Protein AF-A0A0B1TDP5-F1 (afdb_monomer_lite)

Organism: Oesophagostomum dentatum (NCBI:txid61180)

Foldseek 3Di:
DPPQVPDPVSPDPVCVVVVVVVVVVVVVVVVVVVVVVVVVVVVVVPPDPPPPPDPDPDDPDPPPPVVVVVVVVVVVVVVVVVVVVVVVVVVVVVVVVVPPPDVDPDDPPDDDDPVQQDPVGRPDDDPDDDPPVVVVVVQQVVLCVVPPPCSVVVVVVVVVVVVVVVVVCVVVVDPDPPPDPDPD

InterPro domains:
  IPR034754 Gemini of Cajal bodies-associated protein 8 [PF15348] (61-184)
  IPR034754 Gemini of Cajal bodies-associated protein 8 [PTHR16238] (59-184)

pLDDT: mean 77.84, std 15.09, range [46.69, 98.12]

Radius of gyration: 32.08 Å; chains: 1; bounding box: 70×70×62 Å

Sequence (184 aa):
MEIYHNQAWARDERYSSFWAHYMAVEKWRTDHARMAEVACRVARDKARPYQRRRPVSVEVEEMSEEMVAFFKKTIEHRKSRAAEKAERQRLEAEQRGQEEGHWIKLDDDEYVMADKIGVYGVERRTFAAPDEAAKIQQRRENARKMYGSAAERILAMETLVDMRFEQEYAKKRPPLWPNIPLKL

Structure (mmCIF, N/CA/C/O backbone):
data_AF-A0A0B1TDP5-F1
#
_entry.id   AF-A0A0B1TDP5-F1
#
loop_
_atom_site.group_PDB
_atom_site.id
_atom_site.type_symbol
_atom_site.label_atom_id
_atom_site.label_alt_id
_atom_site.label_comp_id
_atom_site.label_asym_id
_atom_site.label_entity_id
_atom_site.label_seq_id
_atom_site.pdbx_PDB_ins_code
_atom_site.Cartn_x
_atom_site.Cartn_y
_atom_site.Cartn_z
_atom_site.occupancy
_atom_site.B_iso_or_equiv
_atom_site.auth_seq_id
_atom_site.auth_comp_id
_atom_site.auth_asym_id
_atom_site.auth_atom_id
_atom_site.pdbx_PDB_model_num
ATOM 1 N N . MET A 1 1 ? 35.683 29.252 -14.421 1.00 56.34 1 MET A N 1
ATOM 2 C CA . MET A 1 1 ? 36.084 28.742 -15.751 1.00 56.34 1 MET A CA 1
ATOM 3 C C . MET A 1 1 ? 37.609 28.737 -15.966 1.00 56.34 1 MET A C 1
ATOM 5 O O . MET A 1 1 ? 38.081 27.981 -16.798 1.00 56.34 1 MET A O 1
ATOM 9 N N . GLU A 1 2 ? 38.408 29.498 -15.202 1.00 54.47 2 GLU A N 1
ATOM 10 C CA . GLU A 1 2 ? 39.861 29.653 -15.452 1.00 54.47 2 GLU A CA 1
ATOM 11 C C . GLU A 1 2 ? 40.771 28.538 -14.895 1.00 54.47 2 GLU A C 1
ATOM 13 O O . GLU A 1 2 ? 41.929 28.434 -15.288 1.00 54.47 2 GLU A O 1
ATOM 18 N N . ILE A 1 3 ? 40.272 27.671 -14.007 1.00 65.00 3 ILE A N 1
ATOM 19 C CA . ILE A 1 3 ? 41.118 26.710 -13.268 1.00 65.00 3 ILE A CA 1
ATOM 20 C C . ILE A 1 3 ? 41.635 25.569 -14.169 1.00 65.00 3 ILE A C 1
ATOM 22 O O . ILE A 1 3 ? 42.739 25.062 -13.963 1.00 65.00 3 ILE A O 1
ATOM 26 N N . TYR A 1 4 ? 40.870 25.182 -15.194 1.00 65.94 4 TYR A N 1
ATOM 27 C CA . TYR A 1 4 ? 41.183 24.017 -16.032 1.00 65.94 4 TYR A CA 1
ATOM 28 C C . TYR A 1 4 ? 41.858 24.370 -17.363 1.00 65.94 4 TYR A C 1
ATOM 30 O O . TYR A 1 4 ? 42.606 23.558 -17.898 1.00 65.94 4 TYR A O 1
ATOM 38 N N . HIS A 1 5 ? 41.681 25.591 -17.879 1.00 62.72 5 HIS A N 1
ATOM 39 C CA . HIS A 1 5 ? 42.291 26.012 -19.149 1.00 62.72 5 HIS A CA 1
ATOM 40 C C . HIS A 1 5 ? 43.816 26.178 -19.095 1.00 62.72 5 HIS A C 1
ATOM 42 O O . HIS A 1 5 ? 44.468 26.171 -20.146 1.00 62.72 5 HIS A O 1
ATOM 48 N N . ASN A 1 6 ? 44.383 26.285 -17.893 1.00 72.12 6 ASN A N 1
ATOM 49 C CA . ASN A 1 6 ? 45.828 26.347 -17.670 1.00 72.12 6 ASN A CA 1
ATOM 50 C C . ASN A 1 6 ? 46.501 24.964 -17.690 1.00 72.12 6 ASN A C 1
ATOM 52 O O . ASN A 1 6 ? 47.726 24.886 -17.681 1.00 72.12 6 ASN A O 1
ATOM 56 N N . GLN A 1 7 ? 45.729 23.873 -17.731 1.00 77.12 7 GLN A N 1
ATOM 57 C CA . GLN A 1 7 ? 46.267 22.515 -17.702 1.00 77.12 7 GLN A CA 1
ATOM 58 C C . GLN A 1 7 ? 46.383 21.955 -19.126 1.00 77.12 7 GLN A C 1
ATOM 60 O O . GLN A 1 7 ? 45.426 21.979 -19.896 1.00 77.12 7 GLN A O 1
ATOM 65 N N . ALA A 1 8 ? 47.563 21.443 -19.487 1.00 74.56 8 ALA A N 1
ATOM 66 C CA . ALA A 1 8 ? 47.856 20.992 -20.852 1.00 74.56 8 ALA A CA 1
ATOM 67 C C . ALA A 1 8 ? 46.959 19.825 -21.310 1.00 74.56 8 ALA A C 1
ATOM 69 O O . ALA A 1 8 ? 46.537 19.790 -22.462 1.00 74.56 8 ALA A O 1
ATOM 70 N N . TRP A 1 9 ? 46.604 18.914 -20.398 1.00 78.25 9 TRP A N 1
ATOM 71 C CA . TRP A 1 9 ? 45.728 17.773 -20.693 1.00 78.25 9 TRP A CA 1
ATOM 72 C C . TRP A 1 9 ? 44.279 18.187 -20.985 1.00 78.25 9 TRP A C 1
ATOM 74 O O . TRP A 1 9 ? 43.576 17.490 -21.707 1.00 78.25 9 TRP A O 1
ATOM 84 N N . ALA A 1 10 ? 43.830 19.338 -20.477 1.00 73.81 10 ALA A N 1
ATOM 85 C CA . ALA A 1 10 ? 42.471 19.826 -20.697 1.00 73.81 10 ALA A CA 1
ATOM 86 C C . ALA A 1 10 ? 42.233 20.289 -22.145 1.00 73.81 10 ALA A C 1
ATOM 88 O O . ALA A 1 10 ? 41.083 20.438 -22.551 1.00 73.81 10 ALA A O 1
ATOM 89 N N . ARG A 1 11 ? 43.304 20.521 -22.916 1.00 73.94 11 ARG A N 1
ATOM 90 C CA . ARG A 1 11 ? 43.260 20.948 -24.326 1.00 73.94 11 ARG A CA 1
ATOM 91 C C . ARG A 1 11 ? 43.398 19.788 -25.313 1.00 73.94 11 ARG A C 1
ATOM 93 O O . ARG A 1 11 ? 43.385 20.016 -26.517 1.00 73.94 11 ARG A O 1
ATOM 100 N N . ASP A 1 12 ? 43.564 18.571 -24.811 1.00 84.44 12 ASP A N 1
ATOM 101 C CA . ASP A 1 12 ? 43.685 17.374 -25.633 1.00 84.44 12 ASP A CA 1
ATOM 102 C C . ASP A 1 12 ? 42.308 16.972 -26.193 1.00 84.44 12 ASP A C 1
ATOM 104 O O . ASP A 1 12 ? 41.310 16.912 -25.464 1.00 84.44 12 ASP A O 1
ATOM 108 N N . GLU A 1 13 ? 42.252 16.688 -27.496 1.00 82.88 13 GLU A N 1
ATOM 109 C CA . GLU A 1 13 ? 41.033 16.317 -28.229 1.00 82.88 13 GLU A CA 1
ATOM 110 C C . GLU A 1 13 ? 40.352 15.067 -27.659 1.00 82.88 13 GLU A C 1
ATOM 112 O O . GLU A 1 13 ? 39.128 14.919 -27.767 1.00 82.88 13 GLU A O 1
ATOM 117 N N . ARG A 1 14 ? 41.114 14.206 -26.971 1.00 85.00 14 ARG A N 1
ATOM 118 C CA . ARG A 1 14 ? 40.599 13.018 -26.273 1.00 85.00 14 ARG A CA 1
ATOM 119 C C . ARG A 1 14 ? 39.552 13.346 -25.207 1.00 85.00 14 ARG A C 1
ATOM 121 O O . ARG A 1 14 ? 38.713 12.502 -24.905 1.00 85.00 14 ARG A O 1
ATOM 128 N N . TYR A 1 15 ? 39.551 14.567 -24.669 1.00 82.38 15 TYR A N 1
ATOM 129 C CA . TYR A 1 15 ? 38.596 15.010 -23.647 1.00 82.38 15 TYR A CA 1
ATOM 130 C C . TYR A 1 15 ? 37.466 15.890 -24.202 1.00 82.38 15 TYR A C 1
ATOM 132 O O . TYR A 1 15 ? 36.678 16.436 -23.433 1.00 82.38 15 TYR A O 1
ATOM 140 N N . SER A 1 16 ? 37.326 16.007 -25.525 1.00 82.06 16 SER A N 1
ATOM 141 C CA . SER A 1 16 ? 36.248 16.776 -26.171 1.00 82.06 16 SER A CA 1
ATOM 142 C C . SER A 1 16 ? 34.845 16.350 -25.713 1.00 82.06 16 SER A C 1
ATOM 144 O O . SER A 1 16 ? 34.017 17.197 -25.376 1.00 82.06 16 SER A O 1
ATOM 146 N N . SER A 1 17 ? 34.593 15.041 -25.612 1.00 85.12 17 SER A N 1
ATOM 147 C CA . SER A 1 17 ? 33.329 14.499 -25.090 1.00 85.12 17 SER A CA 1
ATOM 148 C C . SER A 1 17 ? 33.102 14.866 -23.619 1.00 85.12 17 SER A C 1
ATOM 150 O O . SER A 1 17 ? 31.995 15.261 -23.246 1.00 85.12 17 SER A O 1
ATOM 152 N N . PHE A 1 18 ? 34.150 14.797 -22.793 1.00 86.69 18 PHE A N 1
ATOM 153 C CA . PHE A 1 18 ? 34.079 15.182 -21.385 1.00 86.69 18 PHE A CA 1
ATOM 154 C C . PHE A 1 18 ? 33.691 16.659 -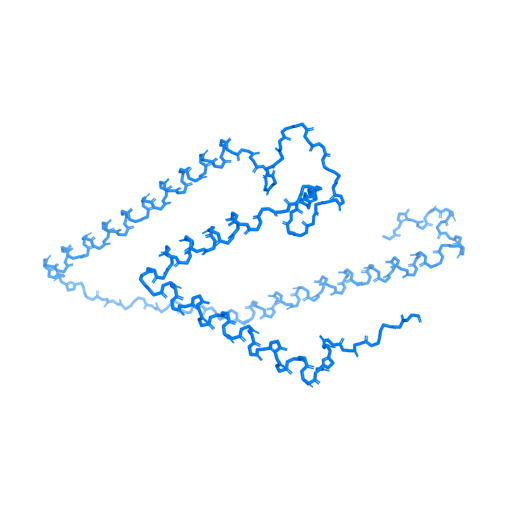21.242 1.00 86.69 18 PHE A C 1
ATOM 156 O O . PHE A 1 18 ? 32.774 16.983 -20.488 1.00 86.69 18 PHE A O 1
ATOM 163 N N . TRP A 1 19 ? 34.311 17.546 -22.025 1.00 87.44 19 TRP A N 1
ATOM 164 C CA . TRP A 1 19 ? 33.990 18.972 -22.015 1.00 87.44 19 TRP A CA 1
ATOM 165 C C . TRP A 1 19 ? 32.593 19.275 -22.557 1.00 87.44 19 TRP A C 1
ATOM 167 O O . TRP A 1 19 ? 31.898 20.115 -21.991 1.00 87.44 19 TRP A O 1
ATOM 177 N N . ALA A 1 20 ? 32.131 18.562 -23.586 1.00 87.56 20 ALA A N 1
ATOM 178 C CA . ALA A 1 20 ? 30.762 18.698 -24.081 1.00 87.56 20 ALA A CA 1
ATOM 179 C C . ALA A 1 20 ? 29.728 18.357 -22.991 1.00 87.56 20 ALA A C 1
ATOM 181 O O . ALA A 1 20 ? 28.771 19.107 -22.782 1.00 87.56 20 ALA A O 1
ATOM 182 N N . HIS A 1 21 ? 29.951 17.271 -22.244 1.00 87.00 21 HIS A N 1
ATOM 183 C CA . HIS A 1 21 ? 29.100 16.905 -21.111 1.00 87.00 21 HIS A CA 1
ATOM 184 C C . HIS A 1 21 ? 29.210 17.893 -19.952 1.00 87.00 21 HIS A C 1
ATOM 186 O O . HIS A 1 21 ? 28.188 18.298 -19.400 1.00 87.00 21 HIS A O 1
ATOM 192 N N . TYR A 1 22 ? 30.421 18.327 -19.608 1.00 87.25 22 TYR A N 1
ATOM 193 C CA . TYR A 1 22 ? 30.647 19.323 -18.565 1.00 87.25 22 TYR A CA 1
ATOM 194 C C . TYR A 1 22 ? 29.891 20.628 -18.857 1.00 87.25 22 TYR A C 1
ATOM 196 O O . TYR A 1 22 ? 29.149 21.117 -18.006 1.00 87.25 22 TYR A O 1
ATOM 204 N N . MET A 1 23 ? 29.988 21.142 -20.087 1.00 88.69 23 MET A N 1
ATOM 205 C CA . MET A 1 23 ? 29.278 22.353 -20.513 1.00 88.69 23 MET A CA 1
ATOM 206 C C . MET A 1 23 ? 27.758 22.160 -20.521 1.00 88.69 23 MET A C 1
ATOM 208 O O . MET A 1 23 ? 27.021 23.074 -20.153 1.00 88.69 23 MET A O 1
ATOM 212 N N . ALA A 1 24 ? 27.268 20.972 -20.891 1.00 90.12 24 ALA A N 1
ATOM 213 C CA . ALA A 1 24 ? 25.844 20.651 -20.804 1.00 90.12 24 ALA A CA 1
ATOM 214 C C . ALA A 1 24 ? 25.342 20.660 -19.348 1.00 90.12 24 ALA A C 1
ATOM 216 O O . ALA A 1 24 ? 24.262 21.187 -19.072 1.00 90.12 24 ALA A O 1
ATOM 217 N N . VAL A 1 25 ? 26.137 20.135 -18.411 1.00 90.88 25 VAL A N 1
ATOM 218 C CA . VAL A 1 25 ? 25.823 20.141 -16.974 1.00 90.88 25 VAL A CA 1
ATOM 219 C C . VAL A 1 25 ? 25.884 21.554 -16.395 1.00 90.88 25 VAL A C 1
ATOM 221 O O . VAL A 1 25 ? 24.984 21.935 -15.647 1.00 90.88 25 VAL A O 1
ATOM 224 N N . GLU A 1 26 ? 26.891 22.359 -16.744 1.00 89.56 26 GLU A N 1
ATOM 225 C CA . GLU A 1 26 ? 26.949 23.765 -16.323 1.00 89.56 26 GLU A CA 1
ATOM 226 C C . GLU A 1 26 ? 25.749 24.552 -16.849 1.00 89.56 26 GLU A C 1
ATOM 228 O O . GLU A 1 26 ? 25.084 25.245 -16.075 1.00 89.56 26 GLU A O 1
ATOM 233 N N . LYS A 1 27 ? 25.407 24.381 -18.131 1.00 92.75 27 LYS A N 1
ATOM 234 C CA . LYS A 1 27 ? 24.224 25.005 -18.724 1.00 92.75 27 LYS A CA 1
ATOM 235 C C . LYS A 1 27 ? 22.962 24.611 -17.962 1.00 92.75 27 LYS A C 1
ATOM 237 O O . LYS A 1 27 ? 22.226 25.492 -17.523 1.00 92.75 27 LYS A O 1
ATOM 242 N N . TRP A 1 28 ? 22.758 23.316 -17.713 1.00 92.69 28 TRP A N 1
ATOM 243 C CA . TRP A 1 28 ? 21.620 22.831 -16.933 1.00 92.69 28 TRP A CA 1
ATOM 244 C C . TRP A 1 28 ? 21.569 23.453 -15.533 1.00 92.69 28 TRP A C 1
ATOM 246 O O . TRP A 1 28 ? 20.514 23.927 -15.122 1.00 92.69 28 TRP A O 1
ATOM 256 N N . ARG A 1 29 ? 22.700 23.533 -14.820 1.00 91.06 29 ARG A N 1
ATOM 257 C CA . ARG A 1 29 ? 22.766 24.171 -13.494 1.00 91.06 29 ARG A CA 1
ATOM 258 C C . ARG A 1 29 ? 22.355 25.640 -13.550 1.00 91.06 29 ARG A C 1
ATOM 260 O O . ARG A 1 29 ? 21.574 26.085 -12.710 1.00 91.06 29 ARG A O 1
ATOM 267 N N . THR A 1 30 ? 22.853 26.386 -14.536 1.00 92.81 30 THR A N 1
ATOM 268 C CA . THR A 1 30 ? 22.511 27.808 -14.694 1.00 92.81 30 THR A CA 1
ATOM 269 C C . THR A 1 30 ? 21.046 28.020 -15.070 1.00 92.81 30 THR A C 1
ATOM 271 O O . THR A 1 30 ? 20.385 28.880 -14.487 1.00 92.81 30 THR A O 1
ATOM 274 N N . ASP A 1 31 ? 20.510 27.212 -15.984 1.00 90.62 31 ASP A N 1
ATOM 275 C CA . ASP A 1 31 ? 19.111 27.287 -16.399 1.00 90.62 31 ASP A CA 1
ATOM 276 C C . ASP A 1 31 ? 18.185 26.893 -15.243 1.00 90.62 31 ASP A C 1
ATOM 278 O O . ASP A 1 31 ? 17.191 27.571 -14.987 1.00 90.62 31 ASP A O 1
ATOM 282 N N . HIS A 1 32 ? 18.545 25.866 -14.473 1.00 89.44 32 HIS A N 1
ATOM 283 C CA . HIS A 1 32 ? 17.785 25.443 -13.304 1.00 89.44 32 HIS A CA 1
ATOM 284 C C . HIS A 1 32 ? 17.765 26.516 -12.205 1.00 89.44 32 HIS A C 1
ATOM 286 O O . HIS A 1 32 ? 16.703 26.813 -11.659 1.00 89.44 32 HIS A O 1
ATOM 292 N N . ALA A 1 33 ? 18.903 27.163 -11.929 1.00 88.69 33 ALA A N 1
ATOM 293 C CA . ALA A 1 33 ? 18.973 28.277 -10.983 1.00 88.69 33 ALA A CA 1
ATOM 294 C C . ALA A 1 33 ? 18.094 29.464 -11.420 1.00 88.69 33 ALA A C 1
ATOM 296 O O . ALA A 1 33 ? 17.351 30.015 -10.606 1.00 88.69 33 ALA A O 1
ATOM 297 N N . ARG A 1 34 ? 18.107 29.811 -12.715 1.00 89.31 34 ARG A N 1
ATOM 298 C CA . ARG A 1 34 ? 17.227 30.8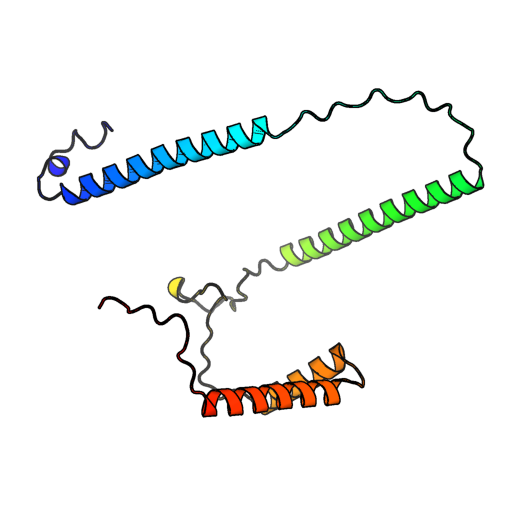50 -13.279 1.00 89.31 34 ARG A CA 1
ATOM 299 C C . ARG A 1 34 ? 15.752 30.483 -13.151 1.00 89.31 34 ARG A C 1
ATOM 301 O O . ARG A 1 34 ? 14.948 31.319 -12.750 1.00 89.31 34 ARG A O 1
ATOM 308 N N . MET A 1 35 ? 15.384 29.241 -13.466 1.00 83.50 35 MET A N 1
ATOM 309 C CA . MET A 1 35 ? 13.996 28.782 -13.353 1.00 83.50 35 MET A CA 1
ATOM 310 C C . MET A 1 35 ? 13.511 28.779 -11.898 1.00 83.50 35 MET A C 1
ATOM 312 O O . MET A 1 35 ? 12.379 29.184 -11.636 1.00 83.50 35 MET A O 1
ATOM 316 N N . ALA A 1 36 ? 14.365 28.397 -10.945 1.00 82.25 36 ALA A N 1
ATOM 317 C CA . ALA A 1 36 ? 14.056 28.472 -9.520 1.00 82.25 36 ALA A CA 1
ATOM 318 C C . ALA A 1 36 ? 13.828 29.922 -9.056 1.00 82.25 36 ALA A C 1
ATOM 320 O O . ALA A 1 36 ? 12.881 30.196 -8.317 1.00 82.25 36 ALA A O 1
ATOM 321 N N . GLU A 1 37 ? 14.638 30.872 -9.530 1.00 81.19 37 GLU A N 1
ATOM 322 C CA . GLU A 1 37 ? 14.449 32.292 -9.229 1.00 81.19 37 GLU A CA 1
ATOM 323 C C . GLU A 1 37 ? 13.122 32.828 -9.792 1.00 81.19 37 GLU A C 1
ATOM 325 O O . GLU A 1 37 ? 12.367 33.497 -9.081 1.00 81.19 37 GLU A O 1
ATOM 330 N N . VAL A 1 38 ? 12.795 32.493 -11.044 1.00 84.00 38 VAL A N 1
ATOM 331 C CA . VAL A 1 38 ? 11.528 32.880 -11.684 1.00 84.00 38 VAL A CA 1
ATOM 332 C C . VAL A 1 38 ? 10.334 32.287 -10.935 1.00 84.00 38 VAL A C 1
ATOM 334 O O . VAL A 1 38 ? 9.372 33.003 -10.656 1.00 84.00 38 VAL A O 1
ATOM 337 N N . ALA A 1 39 ? 10.401 31.014 -10.541 1.00 73.94 39 ALA A N 1
ATOM 338 C CA . ALA A 1 39 ? 9.350 30.365 -9.762 1.00 73.94 39 ALA A CA 1
ATOM 339 C C . ALA A 1 39 ? 9.133 31.054 -8.402 1.00 73.94 39 ALA A C 1
ATOM 341 O O . ALA A 1 39 ? 7.991 31.326 -8.020 1.00 73.94 39 ALA A O 1
ATOM 342 N N . CYS A 1 40 ? 10.214 31.416 -7.705 1.00 69.69 40 CYS A N 1
ATOM 343 C CA . CYS A 1 40 ? 10.154 32.176 -6.456 1.00 69.69 40 CYS A CA 1
ATOM 344 C C . CYS A 1 40 ? 9.556 33.581 -6.644 1.00 69.69 40 CYS A C 1
ATOM 346 O O . CYS A 1 40 ? 8.789 34.033 -5.792 1.00 69.69 40 CYS A O 1
ATOM 348 N N . ARG A 1 41 ? 9.862 34.273 -7.751 1.00 70.00 41 ARG A N 1
ATOM 349 C CA . ARG A 1 41 ? 9.257 35.579 -8.077 1.00 70.00 41 ARG A CA 1
ATOM 350 C C . ARG A 1 41 ? 7.756 35.455 -8.347 1.00 70.00 41 ARG A C 1
ATOM 352 O O . ARG A 1 41 ? 6.973 36.152 -7.714 1.00 70.00 41 ARG A O 1
ATOM 359 N N . VAL A 1 42 ? 7.337 34.493 -9.170 1.00 67.12 42 VAL A N 1
ATOM 360 C CA . VAL A 1 42 ? 5.911 34.241 -9.456 1.00 67.12 42 VAL A CA 1
ATOM 361 C C . VAL A 1 42 ? 5.132 33.861 -8.189 1.00 67.12 42 VAL A C 1
ATOM 363 O O . VAL A 1 42 ? 3.974 34.251 -8.032 1.00 67.12 42 VAL A O 1
ATOM 366 N N . ALA A 1 43 ? 5.747 33.122 -7.261 1.00 62.38 43 ALA A N 1
ATOM 367 C CA . ALA A 1 43 ? 5.145 32.808 -5.966 1.00 62.38 43 ALA A CA 1
ATOM 368 C C . ALA A 1 43 ? 5.003 34.050 -5.066 1.00 62.38 43 ALA A C 1
ATOM 370 O O . ALA A 1 43 ? 3.976 34.208 -4.404 1.00 62.38 43 ALA A O 1
ATOM 371 N N . ARG A 1 44 ? 5.995 34.951 -5.073 1.00 60.06 44 ARG A N 1
ATOM 372 C CA . ARG A 1 44 ? 5.939 36.237 -4.359 1.00 60.06 44 ARG A CA 1
ATOM 373 C C . ARG A 1 44 ? 4.863 37.167 -4.918 1.00 60.06 44 ARG A C 1
ATOM 375 O O . ARG A 1 44 ? 4.124 37.745 -4.132 1.00 60.06 44 ARG A O 1
ATOM 382 N N . ASP A 1 45 ? 4.705 37.239 -6.236 1.00 61.25 45 ASP A N 1
ATOM 383 C CA . ASP A 1 45 ? 3.697 38.102 -6.872 1.00 61.25 45 ASP A CA 1
ATOM 384 C C . ASP A 1 45 ? 2.257 37.592 -6.660 1.00 61.25 45 ASP A C 1
ATOM 386 O O . ASP A 1 45 ? 1.301 38.369 -6.643 1.00 61.25 45 ASP A O 1
ATOM 390 N N . LYS A 1 46 ? 2.082 36.281 -6.439 1.00 60.16 46 LYS A N 1
ATOM 391 C CA . LYS A 1 46 ? 0.791 35.669 -6.070 1.00 60.16 46 LYS A CA 1
ATOM 392 C C . LYS A 1 46 ? 0.457 35.787 -4.582 1.00 60.16 46 LYS A C 1
ATOM 394 O O . LYS A 1 46 ? -0.706 35.603 -4.210 1.00 60.16 46 LYS A O 1
ATOM 399 N N . ALA A 1 47 ? 1.431 36.104 -3.729 1.00 54.88 47 ALA A N 1
ATOM 400 C CA . ALA A 1 47 ? 1.186 36.395 -2.326 1.00 54.88 47 ALA A CA 1
ATOM 401 C C . ALA A 1 47 ? 0.546 37.786 -2.212 1.00 54.88 47 ALA A C 1
ATOM 403 O O . ALA A 1 47 ? 1.220 38.792 -2.002 1.00 54.88 47 ALA A O 1
ATOM 404 N N . ARG A 1 48 ? -0.784 37.856 -2.361 1.00 57.44 48 ARG A N 1
ATOM 405 C CA . ARG A 1 48 ? -1.532 39.070 -2.011 1.00 57.44 48 ARG A CA 1
ATOM 406 C C . ARG A 1 48 ? -1.146 39.466 -0.581 1.00 57.44 48 ARG A C 1
ATOM 408 O O . ARG A 1 48 ? -1.275 38.622 0.311 1.00 57.44 48 ARG A O 1
ATOM 415 N N . PRO A 1 49 ? -0.710 40.713 -0.324 1.00 50.38 49 PRO A N 1
ATOM 416 C CA . PRO A 1 49 ? -0.516 41.161 1.041 1.00 50.38 49 PRO A CA 1
ATOM 417 C C . PRO A 1 49 ? -1.869 41.045 1.733 1.00 50.38 49 PRO A C 1
ATOM 419 O O . PRO A 1 49 ? -2.868 41.602 1.272 1.00 50.38 49 PRO A O 1
ATOM 422 N N . TYR A 1 50 ? -1.917 40.267 2.810 1.00 53.34 50 TYR A N 1
ATOM 423 C CA . TYR A 1 50 ? -3.078 40.212 3.678 1.00 53.34 50 TYR A CA 1
ATOM 424 C C . TYR A 1 50 ? -3.330 41.641 4.165 1.00 53.34 50 TYR A C 1
ATOM 426 O O . TYR A 1 50 ? -2.603 42.154 5.017 1.00 53.34 50 TYR A O 1
ATOM 434 N N . GLN A 1 51 ? -4.311 42.326 3.573 1.00 58.66 51 GLN A N 1
ATOM 435 C CA . GLN A 1 51 ? -4.753 43.624 4.057 1.00 58.66 51 GLN A CA 1
ATOM 436 C C . GLN A 1 51 ? -5.325 43.380 5.447 1.00 58.66 51 GLN A C 1
ATOM 438 O O . GLN A 1 51 ? -6.433 42.867 5.604 1.00 58.66 51 GLN A O 1
ATOM 443 N N . ARG A 1 52 ? -4.524 43.692 6.467 1.00 52.09 52 ARG A N 1
ATOM 444 C CA . ARG A 1 52 ? -4.925 43.654 7.867 1.00 52.09 52 ARG A CA 1
ATOM 445 C C . ARG A 1 52 ? -6.095 44.628 7.997 1.00 52.09 52 ARG A C 1
ATOM 447 O O . ARG A 1 52 ? -5.892 45.840 8.036 1.00 52.09 52 ARG A O 1
ATOM 454 N N . ARG A 1 53 ? -7.327 44.106 7.964 1.00 56.28 53 ARG A N 1
ATOM 455 C CA . ARG A 1 53 ? -8.533 44.897 8.223 1.00 56.28 53 ARG A CA 1
ATOM 456 C C . ARG A 1 53 ? -8.303 45.645 9.535 1.00 56.28 53 ARG A C 1
ATOM 458 O O . ARG A 1 53 ? -7.860 45.033 10.510 1.00 56.28 53 ARG A O 1
ATOM 465 N N . ARG A 1 54 ? -8.543 46.963 9.532 1.00 51.91 54 ARG A N 1
ATOM 466 C CA . ARG A 1 54 ? -8.544 47.776 10.756 1.00 51.91 54 ARG A CA 1
ATOM 467 C C . ARG A 1 54 ? -9.384 47.040 11.807 1.00 51.91 54 ARG A C 1
ATOM 469 O O . ARG A 1 54 ? -10.465 46.569 11.444 1.00 51.91 54 ARG A O 1
ATOM 476 N N . PRO A 1 55 ? -8.902 46.893 13.053 1.00 50.44 55 PRO A N 1
ATOM 477 C CA . PRO A 1 55 ? -9.710 46.290 14.096 1.00 50.44 55 PRO A CA 1
ATOM 478 C C . PRO A 1 55 ? -10.978 47.130 14.227 1.00 50.44 55 PRO A C 1
ATOM 480 O O . PRO A 1 55 ? -10.911 48.340 14.444 1.00 50.44 55 PRO A O 1
ATOM 483 N N . VAL A 1 56 ? -12.123 46.491 14.004 1.00 51.22 56 VAL A N 1
ATOM 484 C CA . VAL A 1 56 ? -13.421 47.050 14.370 1.00 51.22 56 VAL A CA 1
ATOM 485 C C . VAL A 1 56 ? -13.352 47.273 15.877 1.00 51.22 56 VAL A C 1
ATOM 487 O O . VAL A 1 56 ? -12.951 46.366 16.607 1.00 51.22 56 VAL A O 1
ATOM 490 N N . SER A 1 57 ? -13.656 48.486 16.331 1.00 49.94 57 SER A N 1
ATOM 491 C CA . SER A 1 57 ? -13.851 48.787 17.746 1.00 49.94 57 SER A CA 1
ATOM 492 C C . SER A 1 57 ? -15.061 47.987 18.219 1.00 49.94 57 SER A C 1
ATOM 494 O O . SER A 1 57 ? -16.197 48.416 18.048 1.00 49.94 57 SER A O 1
ATOM 496 N N . VAL A 1 58 ? -14.813 46.772 18.702 1.00 50.22 58 VAL A N 1
ATOM 497 C CA . VAL A 1 58 ? -15.825 45.951 19.358 1.00 50.22 58 VAL A CA 1
ATOM 498 C C . VAL A 1 58 ? -16.018 46.571 20.732 1.00 50.22 58 VAL A C 1
ATOM 500 O O . VAL A 1 58 ? -15.096 46.556 21.549 1.00 50.22 58 VAL A O 1
ATOM 503 N N . GLU A 1 59 ? -17.177 47.189 20.940 1.00 53.66 59 GLU A N 1
ATOM 504 C CA . GLU A 1 59 ? -17.645 47.569 22.267 1.00 53.66 59 GLU A CA 1
ATOM 505 C C . GLU A 1 59 ? -17.553 46.323 23.148 1.00 53.66 59 GLU A C 1
ATOM 507 O O . GLU A 1 59 ? -18.045 45.254 22.785 1.00 53.66 59 GLU A O 1
ATOM 512 N N . VAL A 1 60 ? -16.806 46.429 24.247 1.00 56.56 60 VAL A N 1
ATOM 513 C CA . VAL A 1 60 ? -16.608 45.329 25.190 1.00 56.56 60 VAL A CA 1
ATOM 514 C C . VAL A 1 60 ? -17.912 45.181 25.964 1.00 56.56 60 VAL A C 1
ATOM 516 O O . VAL A 1 60 ? -18.054 45.695 27.067 1.00 56.56 60 VAL A O 1
ATOM 519 N N . GLU A 1 61 ? -18.892 44.536 25.339 1.00 60.75 61 GLU A N 1
ATOM 520 C CA . GLU A 1 61 ? -20.072 44.025 26.018 1.00 60.75 61 GLU A CA 1
ATOM 521 C C . GLU A 1 61 ? -19.570 43.069 27.104 1.00 60.75 61 GLU A C 1
ATOM 523 O O . GLU A 1 61 ? -18.797 42.143 26.826 1.00 60.75 61 GLU A O 1
ATOM 528 N N . GLU A 1 62 ? -19.921 43.354 28.359 1.00 63.25 62 GLU A N 1
ATOM 529 C CA . GLU A 1 62 ? -19.524 42.552 29.511 1.00 63.25 62 GLU A CA 1
ATOM 530 C C . GLU A 1 62 ? -20.026 41.122 29.303 1.00 63.25 62 GLU A C 1
ATOM 532 O O . GLU A 1 62 ? -21.213 40.8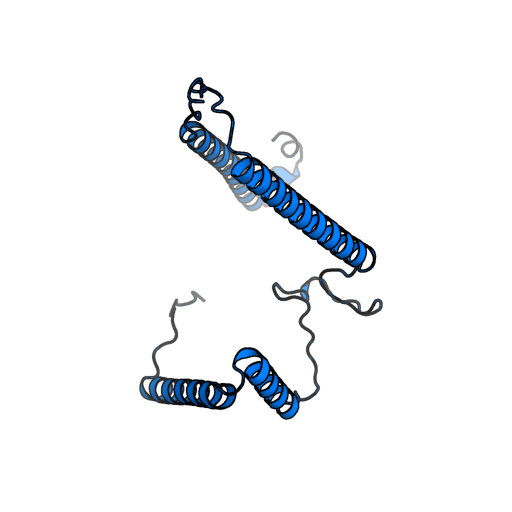14 29.396 1.00 63.25 62 GLU A O 1
ATOM 537 N N . MET A 1 63 ? -19.099 40.250 28.914 1.00 67.69 63 MET A N 1
ATOM 538 C CA . MET A 1 63 ? -19.396 38.882 28.528 1.00 67.69 63 MET A CA 1
ATOM 539 C C . MET A 1 63 ? -20.044 38.164 29.711 1.00 67.69 63 MET A C 1
ATOM 541 O O . MET A 1 63 ? -19.476 38.168 30.805 1.00 67.69 63 MET A O 1
ATOM 545 N N . SER A 1 64 ? -21.221 37.566 29.497 1.00 82.38 64 SER A N 1
ATOM 546 C CA . SER A 1 64 ? -21.984 36.925 30.574 1.00 82.38 64 SER A CA 1
ATOM 547 C C . SER A 1 64 ? -21.108 35.952 31.369 1.00 82.38 64 SER A C 1
ATOM 549 O O . SER A 1 64 ? -20.234 35.279 30.810 1.00 82.38 64 SER A O 1
ATOM 551 N N . GLU A 1 65 ? -21.323 35.870 32.682 1.00 80.94 65 GLU A N 1
ATOM 552 C CA . GLU A 1 65 ? -20.475 35.079 33.586 1.00 80.94 65 GLU A CA 1
ATOM 553 C C . GLU A 1 65 ? -20.351 33.611 33.141 1.00 80.94 65 GLU A C 1
ATOM 555 O O . GLU A 1 65 ? -19.272 33.015 33.210 1.00 80.94 65 GLU A O 1
ATOM 560 N N . GLU A 1 66 ? -21.428 33.053 32.584 1.00 79.69 66 GLU A N 1
ATOM 561 C CA . GLU A 1 66 ? -21.458 31.707 32.008 1.00 79.69 66 GLU A CA 1
ATOM 562 C C . GLU A 1 66 ? -20.555 31.573 30.773 1.00 79.69 66 GLU A C 1
ATOM 564 O O . GLU A 1 66 ? -19.831 30.585 30.616 1.00 79.69 66 GLU A O 1
ATOM 569 N N . MET A 1 67 ? -20.535 32.587 29.907 1.00 78.31 67 MET A N 1
ATOM 570 C CA . MET A 1 67 ? -19.693 32.610 28.716 1.00 78.31 67 MET A CA 1
ATOM 571 C C . MET A 1 67 ? -18.214 32.802 29.085 1.00 78.31 67 MET A C 1
ATOM 573 O O . MET A 1 67 ? -17.338 32.151 28.511 1.00 78.31 67 MET A O 1
ATOM 577 N N . VAL A 1 68 ? -17.921 33.608 30.110 1.00 84.12 68 VAL A N 1
ATOM 578 C CA . VAL A 1 68 ? -16.571 33.741 30.680 1.00 84.12 68 VAL A CA 1
ATOM 579 C C . VAL A 1 68 ? -16.093 32.411 31.266 1.00 84.12 68 VAL A C 1
ATOM 581 O O . VAL A 1 68 ? -14.951 32.009 31.022 1.00 84.12 68 VAL A O 1
ATOM 584 N N . ALA A 1 69 ? -16.951 31.694 31.995 1.00 87.19 69 ALA A N 1
ATOM 585 C CA . ALA A 1 69 ? -16.640 30.363 32.513 1.00 87.19 69 ALA A CA 1
ATOM 586 C C . ALA A 1 69 ? -16.379 29.354 31.379 1.00 87.19 69 ALA A C 1
ATOM 588 O O . ALA A 1 69 ? -15.404 28.596 31.429 1.00 87.19 69 ALA A O 1
ATOM 589 N N . PHE A 1 70 ? -17.180 29.392 30.310 1.00 89.81 70 PHE A N 1
ATOM 590 C CA . PHE A 1 70 ? -16.977 28.561 29.123 1.00 89.81 70 PHE A CA 1
ATOM 591 C C . PHE A 1 70 ? -15.639 28.853 28.424 1.00 89.81 70 PHE A C 1
ATOM 593 O O . PHE A 1 70 ? -14.901 27.926 28.065 1.00 89.81 70 PHE A O 1
ATOM 600 N N . PHE A 1 71 ? -15.271 30.129 28.268 1.00 89.12 71 PHE A N 1
ATOM 601 C CA . PHE A 1 71 ? -13.993 30.508 27.668 1.00 89.12 71 PHE A CA 1
ATOM 602 C C . PHE A 1 71 ? -12.801 30.104 28.532 1.00 89.12 71 PHE A C 1
ATOM 604 O O . PHE A 1 71 ? -11.837 29.559 27.990 1.00 89.12 71 PHE A O 1
ATOM 611 N N . LYS A 1 72 ? -12.877 30.275 29.859 1.00 89.88 72 LYS A N 1
ATOM 612 C CA . LYS A 1 72 ? -11.856 29.776 30.798 1.00 89.88 72 LYS A CA 1
ATOM 613 C C . LYS A 1 72 ? -11.637 28.272 30.612 1.00 89.88 72 LYS A C 1
ATOM 615 O O . LYS A 1 72 ? -10.513 27.853 30.339 1.00 89.88 72 LYS A O 1
ATOM 620 N N . LYS A 1 73 ? -12.720 27.487 30.593 1.00 90.62 73 LYS A N 1
ATOM 621 C CA . LYS A 1 73 ? -12.666 26.031 30.386 1.00 90.62 73 LYS A CA 1
ATOM 622 C C . LYS A 1 73 ? -12.110 25.639 29.012 1.00 90.62 73 LYS A C 1
ATOM 624 O O . LYS A 1 73 ? -11.327 24.698 28.893 1.00 90.62 73 LYS A O 1
ATOM 629 N N . THR A 1 74 ? -12.459 26.378 27.961 1.00 87.94 74 THR A N 1
ATOM 630 C CA . THR A 1 74 ? -11.956 26.129 26.598 1.00 87.94 74 THR A CA 1
ATOM 631 C C . THR A 1 74 ? -10.463 26.446 26.479 1.00 87.94 74 THR A C 1
ATOM 633 O O . THR A 1 74 ? -9.717 25.718 25.819 1.00 87.94 74 THR A O 1
ATOM 636 N N . ILE A 1 75 ? -10.003 27.517 27.131 1.00 88.12 75 ILE A N 1
ATOM 637 C CA . ILE A 1 75 ? -8.587 27.892 27.192 1.00 88.12 75 ILE A CA 1
ATOM 638 C C . ILE A 1 75 ? -7.799 26.841 27.980 1.00 88.12 75 ILE A C 1
ATOM 640 O O . ILE A 1 75 ? -6.741 26.412 27.521 1.00 88.12 75 ILE A O 1
ATOM 644 N N . GLU A 1 76 ? -8.323 26.383 29.114 1.00 90.25 76 GLU A N 1
ATOM 645 C CA . GLU A 1 76 ? -7.726 25.310 29.915 1.00 90.25 76 GLU A CA 1
ATOM 646 C C . GLU A 1 76 ? -7.621 24.002 29.126 1.00 90.25 76 GLU A C 1
ATOM 648 O O . GLU A 1 76 ? -6.546 23.411 29.080 1.00 90.25 76 GLU A O 1
ATOM 653 N N . HIS A 1 77 ? -8.668 23.596 28.402 1.00 86.06 77 HIS A N 1
ATOM 654 C CA . HIS A 1 77 ? -8.622 22.399 27.559 1.00 86.06 77 HIS A CA 1
ATOM 655 C C . HIS A 1 77 ? -7.584 22.530 26.428 1.00 86.06 77 HIS A C 1
ATOM 657 O O . HIS A 1 77 ? -6.876 21.568 26.110 1.00 86.06 77 HIS A O 1
ATOM 663 N N . ARG A 1 78 ? -7.453 23.711 25.807 1.00 88.00 78 ARG A N 1
ATOM 664 C CA . ARG A 1 78 ? -6.419 23.957 24.784 1.00 88.00 78 ARG A CA 1
ATOM 665 C C . ARG A 1 78 ? -5.015 23.870 25.377 1.00 88.00 78 ARG A C 1
ATOM 667 O O . ARG A 1 78 ? -4.148 23.255 24.762 1.00 88.00 78 ARG A O 1
ATOM 674 N N . LYS A 1 79 ? -4.809 24.440 26.568 1.00 90.06 79 LYS A N 1
ATOM 675 C CA . LYS A 1 79 ? -3.539 24.364 27.305 1.00 90.06 79 LYS A CA 1
ATOM 676 C C . LYS A 1 79 ? -3.214 22.930 27.714 1.00 90.06 79 LYS A C 1
ATOM 678 O O . LYS A 1 79 ? -2.093 22.495 27.492 1.00 90.06 79 LYS A O 1
ATOM 683 N N . SER A 1 80 ? -4.196 22.184 28.215 1.00 87.19 80 SER A N 1
ATOM 684 C CA . SER A 1 80 ? -4.055 20.775 28.586 1.00 87.19 80 SER A CA 1
ATOM 685 C C . SER A 1 80 ? -3.661 19.910 27.385 1.00 87.19 80 SER A C 1
ATOM 687 O O . SER A 1 80 ? -2.658 19.212 27.462 1.00 87.19 80 SER A O 1
ATOM 689 N N . ARG A 1 81 ? -4.332 20.037 26.227 1.00 88.06 81 ARG A N 1
ATOM 690 C CA . ARG A 1 81 ? -3.931 19.291 25.015 1.00 88.06 81 ARG A CA 1
ATOM 691 C C . ARG A 1 81 ? -2.579 19.713 24.454 1.00 88.06 81 ARG A C 1
ATOM 693 O O . ARG A 1 81 ? -1.879 18.888 23.873 1.00 88.06 81 ARG A O 1
ATOM 700 N N . ALA A 1 82 ? -2.221 20.991 24.571 1.00 86.50 82 ALA A N 1
ATOM 701 C CA . ALA A 1 82 ? -0.901 21.461 24.168 1.00 86.50 82 ALA A CA 1
ATOM 702 C C . ALA A 1 82 ? 0.193 20.887 25.082 1.00 86.50 82 ALA A C 1
ATOM 704 O O . ALA A 1 82 ? 1.216 20.437 24.574 1.00 86.50 82 ALA A O 1
ATOM 705 N N . ALA A 1 83 ? -0.051 20.843 26.396 1.00 86.88 83 ALA A N 1
ATOM 706 C CA . ALA A 1 83 ? 0.844 20.241 27.376 1.00 86.88 83 ALA A CA 1
ATOM 707 C C . ALA A 1 83 ? 0.963 18.723 27.177 1.00 86.88 83 ALA A C 1
ATOM 709 O O . ALA A 1 83 ? 2.072 18.223 27.085 1.00 86.88 83 ALA A O 1
ATOM 710 N N . GLU A 1 84 ? -0.148 18.005 26.992 1.00 85.81 84 GLU A N 1
ATOM 711 C CA . GLU A 1 84 ? -0.157 16.565 26.697 1.00 85.81 84 GLU A CA 1
ATOM 712 C C . GLU A 1 84 ? 0.609 16.246 25.406 1.00 85.81 84 GLU A C 1
ATOM 714 O O . GLU A 1 84 ? 1.398 15.308 25.355 1.00 85.81 84 GLU A O 1
ATOM 719 N N . LYS A 1 85 ? 0.430 17.056 24.354 1.00 84.00 85 LYS A N 1
ATOM 720 C CA . LYS A 1 85 ? 1.178 16.890 23.104 1.00 84.00 85 LYS A CA 1
ATOM 721 C C . LYS A 1 85 ? 2.668 17.181 23.291 1.00 84.00 85 LYS A C 1
ATOM 723 O O . LYS A 1 85 ? 3.477 16.494 22.677 1.00 84.00 85 LYS A O 1
ATOM 728 N N . ALA A 1 86 ? 3.025 18.171 24.108 1.00 86.88 86 ALA A N 1
ATOM 729 C CA . ALA A 1 86 ? 4.414 18.494 24.419 1.00 86.88 86 ALA A CA 1
ATOM 730 C C . ALA A 1 86 ? 5.076 17.398 25.269 1.00 86.88 86 ALA A C 1
ATOM 732 O O . ALA A 1 86 ? 6.191 16.999 24.960 1.00 86.88 86 ALA A O 1
ATOM 733 N N . GLU A 1 87 ? 4.379 16.862 26.272 1.00 84.50 87 GLU A N 1
ATOM 734 C CA . GLU A 1 87 ? 4.823 15.721 27.082 1.00 84.50 87 GLU A CA 1
ATOM 735 C C . GLU A 1 87 ? 4.966 14.460 26.228 1.00 84.50 87 GLU A C 1
ATOM 737 O O . GLU A 1 87 ? 6.000 13.805 26.269 1.00 84.50 87 GLU A O 1
ATOM 742 N N . ARG A 1 88 ? 3.998 14.163 25.350 1.00 82.94 88 ARG A N 1
ATOM 743 C CA . ARG A 1 88 ? 4.113 13.039 24.412 1.00 82.94 88 ARG A CA 1
ATOM 744 C C . ARG A 1 88 ? 5.293 13.211 23.460 1.00 82.94 88 ARG A C 1
ATOM 746 O O . ARG A 1 88 ? 6.008 12.254 23.216 1.00 82.94 88 ARG A O 1
ATOM 753 N N . GLN A 1 89 ? 5.522 14.421 22.951 1.00 78.50 89 GLN A N 1
ATOM 754 C CA . GLN A 1 89 ? 6.686 14.714 22.112 1.00 78.50 89 GLN A CA 1
ATOM 755 C C . GLN A 1 89 ? 8.004 14.611 22.880 1.00 78.50 89 GLN A C 1
ATOM 757 O O . GLN A 1 89 ? 8.991 14.186 22.295 1.00 78.50 89 GLN A O 1
ATOM 762 N N . ARG A 1 90 ? 8.033 14.978 24.166 1.00 79.38 90 ARG A N 1
ATOM 763 C CA . ARG A 1 90 ? 9.198 14.792 25.040 1.00 79.38 90 ARG A CA 1
ATOM 764 C C . ARG A 1 90 ? 9.471 13.319 25.285 1.00 79.38 90 ARG A C 1
ATOM 766 O O . ARG A 1 90 ? 10.591 12.900 25.056 1.00 79.38 90 ARG A O 1
ATOM 773 N N . LEU A 1 91 ? 8.452 12.533 25.621 1.00 79.38 91 LEU A N 1
ATOM 774 C CA . LEU A 1 91 ? 8.569 11.083 25.781 1.00 79.38 91 LEU A CA 1
ATOM 775 C C . LEU A 1 91 ? 8.971 10.395 24.469 1.00 79.38 91 LEU A C 1
ATOM 777 O O . LEU A 1 91 ? 9.824 9.522 24.484 1.00 79.38 91 LEU A O 1
ATOM 781 N N . GLU A 1 92 ? 8.411 10.802 23.325 1.00 71.88 92 GLU A N 1
ATOM 782 C CA . GLU A 1 92 ? 8.826 10.324 21.997 1.00 71.88 92 GLU A CA 1
ATOM 783 C C . GLU A 1 92 ? 10.269 10.747 21.665 1.00 71.88 92 GLU A C 1
ATOM 785 O O . GLU A 1 92 ? 10.991 9.990 21.026 1.00 71.88 92 GLU A O 1
ATOM 790 N N . ALA A 1 93 ? 10.710 11.938 22.083 1.00 69.31 93 ALA A N 1
ATOM 791 C CA . ALA A 1 93 ? 12.075 12.421 21.879 1.00 69.31 93 ALA A CA 1
ATOM 792 C C . ALA A 1 93 ? 13.087 11.760 22.828 1.00 69.31 93 ALA A C 1
ATOM 794 O O . ALA A 1 93 ? 14.202 11.493 22.407 1.00 69.31 93 ALA A O 1
ATOM 795 N N . GLU A 1 94 ? 12.707 11.462 24.070 1.00 71.75 94 GLU A N 1
ATOM 796 C CA . GLU A 1 94 ? 13.497 10.684 25.030 1.00 71.75 94 GLU A CA 1
ATOM 797 C C . GLU A 1 94 ? 13.583 9.219 24.593 1.00 71.75 94 GLU A C 1
ATOM 799 O O . GLU A 1 94 ? 14.669 8.648 24.615 1.00 71.75 94 GLU A O 1
ATOM 804 N N . GLN A 1 95 ? 12.488 8.640 24.084 1.00 62.09 95 GLN A N 1
ATOM 805 C CA . GLN A 1 95 ? 12.505 7.330 23.424 1.00 62.09 95 GLN A CA 1
ATOM 806 C C . GLN A 1 95 ? 13.392 7.345 22.175 1.00 62.09 95 GLN A C 1
ATOM 808 O O . GLN A 1 95 ? 14.179 6.428 22.001 1.00 62.09 95 GLN A O 1
ATOM 813 N N . ARG A 1 96 ? 13.353 8.401 21.349 1.00 55.41 96 ARG A N 1
ATOM 814 C CA . ARG A 1 96 ? 14.277 8.581 20.208 1.00 55.41 96 ARG A CA 1
ATOM 815 C C . ARG A 1 96 ? 15.718 8.910 20.608 1.00 55.41 96 ARG A C 1
ATOM 817 O O . ARG A 1 96 ? 16.609 8.744 19.791 1.00 55.41 96 ARG A O 1
ATOM 824 N N . GLY A 1 97 ? 15.945 9.439 21.807 1.00 55.31 97 GLY A N 1
ATOM 825 C CA . GLY A 1 97 ? 17.277 9.728 22.342 1.00 55.31 97 GLY A CA 1
ATOM 826 C C . GLY A 1 97 ? 17.919 8.510 23.007 1.00 55.31 97 GLY A C 1
ATOM 827 O O . GLY A 1 97 ? 19.138 8.439 23.084 1.00 55.31 97 GLY A O 1
ATOM 828 N N . GLN A 1 98 ? 17.107 7.555 23.475 1.00 52.28 98 GLN A N 1
ATOM 829 C CA . GLN A 1 98 ? 17.552 6.249 23.974 1.00 52.28 98 GLN A CA 1
ATOM 830 C C . GLN A 1 98 ? 17.614 5.197 22.858 1.00 52.28 98 GLN A C 1
ATOM 832 O O . GLN A 1 98 ? 18.497 4.347 22.866 1.00 52.28 98 GLN A O 1
ATOM 837 N N . GLU A 1 99 ? 16.728 5.278 21.866 1.00 48.97 99 GLU A N 1
ATOM 838 C CA . GLU A 1 99 ? 16.869 4.589 20.590 1.00 48.97 99 GLU A CA 1
ATOM 839 C C . GLU A 1 99 ? 17.650 5.491 19.617 1.00 48.97 99 GLU A C 1
ATOM 841 O O . GLU A 1 99 ? 17.078 6.033 18.672 1.00 48.97 99 GLU A O 1
ATOM 846 N N . GLU A 1 100 ? 18.983 5.541 19.736 1.00 46.69 100 GLU A N 1
ATOM 847 C CA . GLU A 1 100 ? 19.868 5.814 18.579 1.00 46.69 100 GLU A CA 1
ATOM 848 C C . GLU A 1 100 ? 19.787 4.670 17.535 1.00 46.69 100 GLU A C 1
ATOM 850 O O . GLU A 1 100 ? 20.740 4.334 16.836 1.00 46.69 100 GLU A O 1
ATOM 855 N N . GLY A 1 101 ? 18.619 4.038 17.412 1.00 50.28 101 GLY A N 1
ATOM 856 C CA . GLY A 1 101 ? 18.303 3.091 16.374 1.00 50.28 101 GLY A CA 1
ATOM 857 C C . GLY A 1 101 ? 18.144 3.875 15.090 1.00 50.28 101 GLY A C 1
ATOM 858 O O . GLY A 1 101 ? 17.093 4.461 14.820 1.00 50.28 101 GLY A O 1
ATOM 859 N N . HIS A 1 102 ? 19.203 3.868 14.286 1.00 49.28 102 HIS A N 1
ATOM 860 C CA . HIS A 1 102 ? 19.135 4.022 12.841 1.00 49.28 102 HIS A CA 1
ATOM 861 C C . HIS A 1 102 ? 17.782 3.479 12.338 1.00 49.28 102 HIS A C 1
ATOM 863 O O . HIS A 1 102 ? 17.295 2.449 12.804 1.00 49.28 102 HIS A O 1
ATOM 869 N N . TRP A 1 103 ? 17.160 4.121 11.346 1.00 55.34 103 TRP A N 1
ATOM 870 C CA . TRP A 1 103 ? 15.908 3.660 10.709 1.00 55.34 103 TRP A CA 1
ATOM 871 C C . TRP A 1 103 ? 15.972 2.211 10.162 1.00 55.34 103 TRP A C 1
ATOM 873 O O . TRP A 1 103 ? 14.985 1.675 9.664 1.00 55.34 103 TRP A O 1
ATOM 883 N N . ILE A 1 104 ? 17.141 1.580 10.284 1.00 54.75 104 ILE A N 1
ATOM 884 C CA . ILE A 1 104 ? 17.422 0.166 10.136 1.00 54.75 104 ILE A CA 1
ATOM 885 C C . ILE A 1 104 ? 17.844 -0.341 11.522 1.00 54.75 104 ILE A C 1
ATOM 887 O O . ILE A 1 104 ? 18.906 0.030 12.013 1.00 54.75 104 ILE A O 1
ATOM 891 N N . LYS A 1 105 ? 17.042 -1.213 12.136 1.00 55.66 105 LYS A N 1
ATOM 892 C CA . LYS A 1 105 ? 17.487 -2.000 13.293 1.00 55.66 105 LYS A CA 1
ATOM 893 C C . LYS A 1 105 ? 18.455 -3.070 12.781 1.00 55.66 105 LYS A C 1
ATOM 895 O O . LYS A 1 105 ? 18.014 -4.142 12.371 1.00 55.66 105 LYS A O 1
ATOM 900 N N . LEU A 1 106 ? 19.736 -2.727 12.686 1.00 57.88 106 LEU A N 1
ATOM 901 C CA . LEU A 1 106 ? 20.811 -3.702 12.526 1.00 57.88 106 LEU A CA 1
ATOM 902 C C . LEU A 1 106 ? 21.176 -4.180 13.927 1.00 57.88 106 LEU A C 1
ATOM 904 O O . LEU A 1 106 ? 21.287 -3.364 14.837 1.00 57.88 106 LEU A O 1
ATOM 908 N N . ASP A 1 107 ? 21.322 -5.486 14.102 1.00 57.91 107 ASP A N 1
ATOM 909 C CA . ASP A 1 107 ? 22.032 -6.001 15.268 1.00 57.91 107 A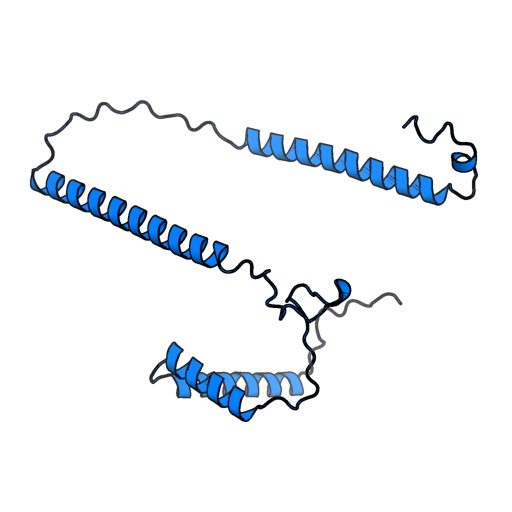SP A CA 1
ATOM 910 C C . ASP A 1 107 ? 23.481 -5.488 15.153 1.00 57.91 107 ASP A C 1
ATOM 912 O O . ASP A 1 107 ? 24.023 -5.503 14.044 1.00 57.91 107 ASP A O 1
ATOM 916 N N . ASP A 1 108 ? 24.078 -4.989 16.244 1.00 56.03 108 ASP A N 1
ATOM 917 C CA . ASP A 1 108 ? 25.310 -4.164 16.240 1.00 56.03 108 ASP A CA 1
ATOM 918 C C . ASP A 1 108 ? 26.527 -4.792 15.513 1.00 56.03 108 ASP A C 1
ATOM 920 O O . ASP A 1 108 ? 27.484 -4.091 15.181 1.00 56.03 108 ASP A O 1
ATOM 924 N N . ASP A 1 109 ? 26.466 -6.085 15.182 1.00 56.50 109 ASP A N 1
ATOM 925 C CA . ASP A 1 109 ? 27.527 -6.855 14.527 1.00 56.50 109 ASP A CA 1
ATOM 926 C C . ASP A 1 109 ? 27.255 -7.209 13.041 1.00 56.50 109 ASP A C 1
ATOM 928 O O . ASP A 1 109 ? 28.119 -7.790 12.375 1.00 56.50 109 ASP A O 1
ATOM 932 N N . GLU A 1 110 ? 26.080 -6.894 12.473 1.00 63.22 110 GLU A N 1
ATOM 933 C CA . GLU A 1 110 ? 25.732 -7.281 11.093 1.00 63.22 110 GLU A CA 1
ATOM 934 C C . GLU A 1 110 ? 26.123 -6.198 10.071 1.00 63.22 110 GLU A C 1
ATOM 936 O O . GLU A 1 110 ? 25.361 -5.284 9.747 1.00 63.22 110 GLU A O 1
ATOM 941 N N . TYR A 1 111 ? 27.329 -6.318 9.507 1.00 67.00 111 TYR A N 1
ATOM 942 C CA . TYR A 1 111 ? 27.783 -5.450 8.419 1.00 67.00 111 TYR A CA 1
ATOM 943 C C . TYR A 1 111 ? 26.944 -5.660 7.144 1.00 67.00 111 TYR A C 1
ATOM 945 O O . TYR A 1 111 ? 27.081 -6.663 6.435 1.00 67.00 111 TYR A O 1
ATOM 953 N N . VAL A 1 112 ? 26.097 -4.682 6.813 1.00 66.06 112 VAL A N 1
ATOM 954 C CA . VAL A 1 112 ? 25.306 -4.660 5.575 1.00 66.06 112 VAL A CA 1
ATOM 955 C C . VAL A 1 112 ? 25.905 -3.654 4.594 1.00 66.06 112 VAL A C 1
ATOM 957 O O . VAL A 1 112 ? 26.023 -2.467 4.884 1.00 66.06 112 VAL A O 1
ATOM 960 N N . MET A 1 113 ? 26.262 -4.129 3.398 1.00 74.00 113 MET A N 1
ATOM 961 C CA . MET A 1 113 ? 26.730 -3.272 2.302 1.00 74.00 113 MET A CA 1
ATOM 962 C C . MET A 1 113 ? 25.677 -2.218 1.938 1.00 74.00 113 MET A C 1
ATOM 964 O O . MET A 1 113 ? 24.506 -2.563 1.779 1.00 74.00 113 MET A O 1
ATOM 968 N N . ALA A 1 114 ? 26.101 -0.968 1.720 1.00 67.88 114 ALA A N 1
ATOM 969 C CA . ALA A 1 114 ? 25.210 0.149 1.380 1.00 67.88 114 ALA A CA 1
ATOM 970 C C . ALA A 1 114 ? 24.322 -0.137 0.151 1.00 67.88 114 ALA A C 1
ATOM 972 O O . ALA A 1 114 ? 23.148 0.220 0.144 1.00 67.88 114 ALA A O 1
ATOM 973 N N . ASP A 1 115 ? 24.840 -0.880 -0.832 1.00 71.06 115 ASP A N 1
ATOM 974 C CA . ASP A 1 115 ? 24.106 -1.281 -2.042 1.00 71.06 115 ASP A CA 1
ATOM 975 C C . ASP A 1 115 ? 22.929 -2.238 -1.769 1.00 71.06 115 ASP A C 1
ATOM 977 O O . ASP A 1 115 ? 22.052 -2.404 -2.615 1.00 71.06 115 ASP A O 1
ATOM 981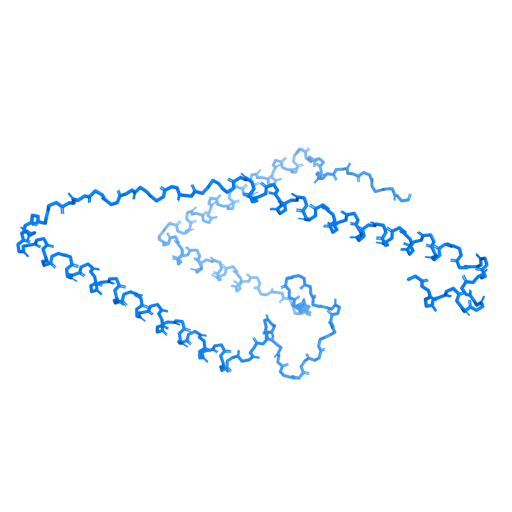 N N . LYS A 1 116 ? 22.895 -2.890 -0.597 1.00 66.44 116 LYS A N 1
ATOM 982 C CA . LYS A 1 116 ? 21.820 -3.813 -0.182 1.00 66.44 116 LYS A CA 1
ATOM 983 C C . LYS A 1 116 ? 20.697 -3.117 0.592 1.00 66.44 116 LYS A C 1
ATOM 985 O O . LYS A 1 116 ? 19.724 -3.764 0.982 1.00 66.44 116 LYS A O 1
ATOM 990 N N . ILE A 1 117 ? 20.829 -1.814 0.831 1.00 72.50 117 ILE A N 1
ATOM 991 C CA . ILE A 1 117 ? 19.826 -0.995 1.500 1.00 72.50 117 ILE A CA 1
ATOM 992 C C . ILE A 1 117 ? 18.933 -0.379 0.418 1.00 72.50 117 ILE A C 1
ATOM 994 O O . ILE A 1 117 ? 19.269 0.632 -0.196 1.00 72.50 117 ILE A O 1
ATOM 998 N N . GLY A 1 118 ? 17.797 -1.020 0.146 1.00 69.00 118 GLY A N 1
ATOM 999 C CA . GLY A 1 118 ? 16.826 -0.532 -0.830 1.00 69.00 118 GLY A CA 1
ATOM 1000 C C . GLY A 1 118 ? 15.940 0.590 -0.279 1.00 69.00 118 GLY A C 1
ATOM 1001 O O . GLY A 1 118 ? 15.962 0.914 0.907 1.00 69.00 118 GLY A O 1
ATOM 1002 N N . VAL A 1 119 ? 15.071 1.138 -1.136 1.00 64.88 119 VAL A N 1
ATOM 1003 C CA . VAL A 1 119 ? 14.059 2.158 -0.769 1.00 64.88 119 VAL A CA 1
ATOM 1004 C C . VAL A 1 119 ? 13.132 1.680 0.359 1.00 64.88 119 VAL A C 1
ATOM 1006 O O . VAL A 1 119 ? 12.635 2.485 1.143 1.00 64.88 119 VAL A O 1
ATOM 1009 N N . TYR A 1 120 ? 12.922 0.366 0.459 1.00 58.84 120 TYR A N 1
ATOM 1010 C CA . TYR A 1 120 ? 12.097 -0.275 1.484 1.00 58.84 120 TYR A CA 1
ATOM 1011 C C . TYR A 1 120 ? 12.898 -0.766 2.705 1.00 58.84 120 TYR A C 1
ATOM 1013 O O . TYR A 1 120 ? 12.326 -1.407 3.583 1.00 58.84 120 TYR A O 1
ATOM 1021 N N . GLY A 1 121 ? 14.200 -0.469 2.779 1.00 68.38 121 GLY A N 1
ATOM 1022 C CA . GLY A 1 121 ? 15.101 -0.918 3.842 1.00 68.38 121 GLY A CA 1
ATOM 1023 C C . GLY A 1 121 ? 16.025 -2.066 3.439 1.00 68.38 121 GLY A C 1
ATOM 1024 O O . GLY A 1 121 ? 16.213 -2.356 2.256 1.00 68.38 121 GLY A O 1
ATOM 1025 N N . VAL A 1 122 ? 16.646 -2.695 4.442 1.00 69.75 122 VAL A N 1
ATOM 1026 C CA . VAL A 1 122 ? 17.556 -3.836 4.248 1.00 69.75 122 VAL A CA 1
ATOM 1027 C C . VAL A 1 122 ? 16.759 -5.059 3.821 1.00 69.75 122 VAL A C 1
ATOM 1029 O O . VAL A 1 122 ? 15.942 -5.581 4.580 1.00 69.75 122 VAL A O 1
ATOM 1032 N N . GLU A 1 123 ? 17.024 -5.550 2.614 1.00 63.19 123 GLU A N 1
ATOM 1033 C CA . GLU A 1 123 ? 16.413 -6.780 2.118 1.00 63.19 123 GLU A CA 1
ATOM 1034 C C . GLU A 1 123 ? 17.102 -7.996 2.766 1.00 63.19 123 GLU A C 1
ATOM 1036 O O . GLU A 1 123 ? 18.109 -8.510 2.275 1.00 63.19 123 GLU A O 1
ATOM 1041 N N . ARG A 1 124 ? 16.572 -8.461 3.906 1.00 66.69 124 ARG A N 1
ATOM 1042 C CA . ARG A 1 124 ? 17.014 -9.711 4.544 1.00 66.69 124 ARG A CA 1
ATOM 1043 C C . ARG A 1 124 ? 16.395 -10.899 3.803 1.00 66.69 124 ARG A C 1
ATOM 1045 O O . ARG A 1 124 ? 15.199 -11.158 3.910 1.00 66.69 124 ARG A O 1
ATOM 1052 N N . ARG A 1 125 ? 17.213 -11.635 3.047 1.00 65.12 125 ARG A N 1
ATOM 1053 C CA . ARG A 1 125 ? 16.801 -12.892 2.404 1.00 65.12 125 ARG A CA 1
ATOM 1054 C C . ARG A 1 125 ? 17.050 -14.050 3.359 1.00 65.12 125 ARG A C 1
ATOM 1056 O O . ARG A 1 125 ? 18.196 -14.388 3.635 1.00 65.12 125 ARG A O 1
ATOM 1063 N N . THR A 1 126 ? 15.983 -14.660 3.859 1.00 68.81 126 THR A N 1
ATOM 1064 C CA . THR A 1 126 ? 16.069 -15.900 4.631 1.00 68.81 126 THR A CA 1
ATOM 1065 C C . THR A 1 126 ? 15.941 -17.101 3.694 1.00 68.81 126 THR A C 1
ATOM 1067 O O . THR A 1 126 ? 15.111 -17.115 2.790 1.00 68.81 126 THR A O 1
ATOM 1070 N N . PHE A 1 127 ? 16.772 -18.127 3.904 1.00 75.81 127 PHE A N 1
ATOM 1071 C CA . PHE A 1 127 ? 16.656 -19.415 3.200 1.00 75.81 127 PHE A CA 1
ATOM 1072 C C . PHE A 1 127 ? 15.640 -20.363 3.860 1.00 75.81 127 PHE A C 1
ATOM 1074 O O . PHE A 1 127 ? 15.333 -21.420 3.314 1.00 75.81 127 PHE A O 1
ATOM 1081 N N . ALA A 1 128 ? 15.128 -20.002 5.040 1.00 81.00 128 ALA A N 1
ATOM 1082 C CA . ALA A 1 128 ? 14.089 -20.756 5.724 1.00 81.00 128 ALA A CA 1
ATOM 1083 C C . ALA A 1 128 ? 12.754 -20.628 4.979 1.00 81.00 128 ALA A C 1
ATOM 1085 O O . ALA A 1 128 ? 12.375 -19.534 4.553 1.00 81.00 128 ALA A O 1
ATOM 1086 N N . ALA A 1 129 ? 12.032 -21.744 4.859 1.00 81.31 129 ALA A N 1
ATOM 1087 C CA . ALA A 1 129 ? 10.684 -21.737 4.313 1.00 81.31 129 ALA A CA 1
ATOM 1088 C C . ALA A 1 129 ? 9.792 -20.812 5.165 1.00 81.31 129 ALA A C 1
ATOM 1090 O O . ALA A 1 129 ? 9.809 -20.925 6.395 1.00 81.31 129 ALA A O 1
ATOM 1091 N N . PRO A 1 130 ? 9.029 -19.892 4.553 1.00 82.75 130 PRO A N 1
ATOM 1092 C CA . PRO A 1 130 ? 8.125 -19.040 5.306 1.00 82.75 130 PRO A CA 1
ATOM 1093 C C . PRO A 1 130 ? 7.054 -19.872 6.018 1.00 82.75 130 PRO A C 1
ATOM 1095 O O . PRO A 1 130 ? 6.458 -20.766 5.418 1.00 82.75 130 PRO A O 1
ATOM 1098 N N . ASP A 1 131 ? 6.773 -19.549 7.280 1.00 88.44 131 ASP A N 1
ATOM 1099 C CA . ASP A 1 131 ? 5.675 -20.173 8.018 1.00 88.44 131 ASP A CA 1
ATOM 1100 C C . ASP A 1 131 ? 4.332 -19.575 7.572 1.00 88.44 131 ASP A C 1
ATOM 1102 O O . ASP A 1 131 ? 3.848 -18.565 8.094 1.00 88.44 131 ASP A O 1
ATOM 1106 N N . GLU A 1 132 ? 3.738 -20.186 6.549 1.00 88.06 132 GLU A N 1
ATOM 1107 C CA . GLU A 1 132 ? 2.441 -19.771 6.016 1.00 88.06 132 GLU A CA 1
ATOM 1108 C C . GLU A 1 132 ? 1.307 -19.944 7.037 1.00 88.06 132 GLU A C 1
ATOM 1110 O O . GLU A 1 132 ? 0.371 -19.143 7.058 1.00 88.06 132 GLU A O 1
ATOM 1115 N N . ALA A 1 133 ? 1.394 -20.928 7.938 1.00 90.94 133 ALA A N 1
ATOM 1116 C CA . ALA A 1 133 ? 0.367 -21.145 8.953 1.00 90.94 133 ALA A CA 1
ATOM 1117 C C . ALA A 1 133 ? 0.349 -19.994 9.969 1.00 90.94 133 ALA A C 1
ATOM 1119 O O . ALA A 1 133 ? -0.717 -19.433 10.247 1.00 90.94 133 ALA A O 1
ATOM 1120 N N . ALA A 1 134 ? 1.525 -19.582 10.453 1.00 92.25 134 ALA A N 1
ATOM 1121 C CA . ALA A 1 134 ? 1.648 -18.427 11.338 1.00 92.25 134 ALA A CA 1
ATOM 1122 C C . ALA A 1 134 ? 1.158 -17.136 10.665 1.00 92.25 134 ALA A C 1
ATOM 1124 O O . ALA A 1 134 ? 0.416 -16.367 11.279 1.00 92.25 134 ALA A O 1
ATOM 1125 N N . LYS A 1 135 ? 1.492 -16.909 9.387 1.00 90.62 135 LYS A N 1
ATOM 1126 C CA . LYS A 1 135 ? 1.007 -15.735 8.637 1.00 90.62 135 LYS A CA 1
ATOM 1127 C C . LYS A 1 135 ? -0.514 -15.712 8.505 1.00 90.62 135 LYS A C 1
ATOM 1129 O O . LYS A 1 135 ? -1.133 -14.666 8.706 1.00 90.62 135 LYS A O 1
ATOM 1134 N N . ILE A 1 136 ? -1.132 -16.849 8.178 1.00 91.12 136 ILE A N 1
ATOM 1135 C CA . ILE A 1 136 ? -2.594 -16.959 8.065 1.00 91.12 136 ILE A CA 1
ATOM 1136 C C . ILE A 1 136 ? -3.251 -16.648 9.411 1.00 91.12 136 ILE A C 1
ATOM 1138 O O . ILE A 1 136 ? -4.247 -15.920 9.460 1.00 91.12 136 ILE A O 1
ATOM 1142 N N . GLN A 1 137 ? -2.683 -17.161 10.501 1.00 93.69 137 GLN A N 1
ATOM 1143 C CA . GLN A 1 137 ? -3.185 -16.912 11.844 1.00 93.69 137 GLN A CA 1
ATOM 1144 C C . GLN A 1 137 ? -3.073 -15.428 12.223 1.00 93.69 137 GLN A C 1
ATOM 1146 O O . GLN A 1 137 ? -4.072 -14.824 12.615 1.00 93.69 137 GLN A O 1
ATOM 1151 N N . GLN A 1 138 ? -1.913 -14.807 11.989 1.00 94.94 138 GLN A N 1
ATOM 1152 C CA . GLN A 1 138 ? -1.714 -13.371 12.201 1.00 94.94 138 GLN A CA 1
ATOM 1153 C C . GLN A 1 138 ? -2.691 -12.530 11.372 1.00 94.94 138 GLN A C 1
ATOM 1155 O O . GLN A 1 138 ? -3.271 -11.570 11.878 1.00 94.94 138 GLN A O 1
ATOM 1160 N N . ARG A 1 139 ? -2.942 -12.901 10.107 1.00 94.19 139 ARG A N 1
ATOM 1161 C CA . ARG A 1 139 ? -3.932 -12.213 9.263 1.00 94.19 139 ARG A CA 1
ATOM 1162 C C . ARG A 1 139 ? -5.337 -12.299 9.864 1.00 94.19 139 ARG A C 1
ATOM 1164 O O . ARG A 1 139 ? -6.044 -11.293 9.886 1.00 94.19 139 ARG A O 1
ATOM 1171 N N . ARG A 1 140 ? -5.743 -13.466 10.377 1.00 94.31 140 ARG A N 1
ATOM 1172 C CA . ARG A 1 140 ? -7.055 -13.657 11.025 1.00 94.31 140 ARG A CA 1
ATOM 1173 C C . ARG A 1 140 ? -7.184 -12.854 12.314 1.00 94.31 140 ARG A C 1
ATOM 1175 O O . ARG A 1 140 ? -8.223 -12.241 12.544 1.00 94.31 140 ARG A O 1
ATOM 1182 N N . GLU A 1 141 ? -6.146 -12.831 13.139 1.00 96.06 141 GLU A N 1
ATOM 1183 C CA . GLU A 1 141 ? -6.119 -12.055 14.384 1.00 96.06 141 GLU A CA 1
ATOM 1184 C C . GLU A 1 141 ? -6.174 -10.551 14.111 1.00 96.06 141 GLU A C 1
ATOM 1186 O O . GLU A 1 141 ? -6.989 -9.842 14.705 1.00 96.06 141 GLU A O 1
ATOM 1191 N N . ASN A 1 142 ? -5.398 -10.075 13.137 1.00 96.50 142 ASN A N 1
ATOM 1192 C CA . ASN A 1 142 ? -5.438 -8.688 12.685 1.00 96.50 142 ASN A CA 1
ATOM 1193 C C . ASN A 1 142 ? -6.823 -8.307 12.144 1.00 96.50 142 ASN A C 1
ATOM 1195 O O . ASN A 1 142 ? -7.351 -7.253 12.498 1.00 96.50 142 ASN A O 1
ATOM 1199 N N . ALA A 1 143 ? -7.452 -9.175 11.348 1.00 95.81 143 ALA A N 1
ATOM 1200 C CA . ALA A 1 143 ? -8.810 -8.957 10.860 1.00 95.81 143 ALA A CA 1
ATOM 1201 C C . ALA A 1 143 ? -9.832 -8.912 12.009 1.00 95.81 143 ALA A C 1
ATOM 1203 O O . ALA A 1 143 ? -10.694 -8.037 12.021 1.00 95.81 143 ALA A O 1
ATOM 1204 N N . ARG A 1 144 ? -9.717 -9.794 13.013 1.00 96.50 144 ARG A N 1
ATOM 1205 C CA . ARG A 1 144 ? -10.560 -9.761 14.224 1.00 96.50 144 ARG A CA 1
ATOM 1206 C C . ARG A 1 144 ? -10.374 -8.465 15.010 1.00 96.50 144 ARG A C 1
ATOM 1208 O O . ARG A 1 144 ? -11.358 -7.899 15.474 1.00 96.50 144 ARG A O 1
ATOM 1215 N N . LYS A 1 145 ? -9.144 -7.956 15.110 1.00 97.38 145 LYS A N 1
ATOM 1216 C CA . LYS A 1 145 ? -8.844 -6.674 15.763 1.00 97.38 145 LYS A CA 1
ATOM 1217 C C . LYS A 1 145 ? -9.436 -5.478 15.009 1.00 97.38 145 LYS A C 1
ATOM 1219 O O . LYS A 1 145 ? -9.930 -4.555 15.647 1.00 97.38 145 LYS A O 1
ATOM 1224 N N . MET A 1 146 ? -9.386 -5.485 13.676 1.00 96.56 146 MET A N 1
ATOM 1225 C CA . MET A 1 146 ? -9.871 -4.377 12.840 1.00 96.56 146 MET A CA 1
ATOM 1226 C C . MET A 1 146 ? -11.391 -4.382 12.648 1.00 96.56 146 MET A C 1
ATOM 1228 O O . MET A 1 146 ? -12.020 -3.327 12.676 1.00 96.56 146 MET A O 1
ATOM 1232 N N . TYR A 1 147 ? -11.979 -5.560 12.448 1.00 96.44 147 TYR A N 1
ATOM 1233 C CA . TYR A 1 147 ? -13.365 -5.712 11.999 1.00 96.44 147 TYR A CA 1
ATOM 1234 C C . TYR A 1 147 ? -14.284 -6.394 13.024 1.00 96.44 147 TYR A C 1
ATOM 1236 O O . TYR A 1 147 ? -15.489 -6.510 12.791 1.00 96.44 147 TYR A O 1
ATOM 1244 N N . GLY A 1 148 ? -13.747 -6.858 14.157 1.00 96.31 148 GLY A N 1
ATOM 1245 C CA . GLY A 1 148 ? -14.521 -7.487 15.226 1.00 96.31 148 GLY A CA 1
ATOM 1246 C C . GLY A 1 148 ? -15.271 -8.736 14.758 1.00 96.31 148 GLY A C 1
ATOM 1247 O O . GLY A 1 148 ? -14.710 -9.607 14.092 1.00 96.31 148 GLY A O 1
ATOM 1248 N N . SER A 1 149 ? -16.566 -8.812 15.077 1.00 96.06 149 SER A N 1
ATOM 1249 C CA . SER A 1 149 ? -17.438 -9.936 14.697 1.00 96.06 149 SER A CA 1
ATOM 1250 C C . SER A 1 149 ? -17.642 -10.076 13.185 1.00 96.06 149 SER A C 1
ATOM 1252 O O . SER A 1 149 ? -17.962 -11.161 12.708 1.00 96.06 149 SER A O 1
ATOM 1254 N N . ALA A 1 150 ? -17.428 -9.007 12.409 1.00 96.75 150 ALA A N 1
ATOM 1255 C CA . ALA A 1 150 ? -17.564 -9.029 10.955 1.00 96.75 150 ALA A CA 1
ATOM 1256 C C . ALA A 1 150 ? -16.307 -9.542 10.227 1.00 96.75 150 ALA A C 1
ATOM 1258 O O . ALA A 1 150 ? -16.335 -9.666 9.002 1.00 96.75 150 ALA A O 1
ATOM 1259 N N . ALA A 1 151 ? -15.224 -9.846 10.950 1.00 97.19 151 ALA A N 1
ATOM 1260 C CA . ALA A 1 151 ? -13.933 -10.210 10.368 1.00 97.19 151 ALA A CA 1
ATOM 1261 C C . ALA A 1 151 ? -14.008 -11.405 9.412 1.00 97.19 151 ALA A C 1
ATOM 1263 O O . ALA A 1 151 ? -13.491 -11.335 8.302 1.00 97.19 151 ALA A O 1
ATOM 1264 N N . GLU A 1 152 ? -14.690 -12.482 9.802 1.00 95.56 152 GLU A N 1
ATOM 1265 C CA . GLU A 1 152 ? -14.787 -13.692 8.973 1.00 95.56 152 GLU A CA 1
ATOM 1266 C C . GLU A 1 152 ? -15.586 -13.439 7.691 1.00 95.56 152 GLU A C 1
ATOM 1268 O O . GLU A 1 152 ? -15.203 -13.899 6.617 1.00 95.56 152 GLU A O 1
ATOM 1273 N N . ARG A 1 153 ? -16.645 -12.624 7.779 1.00 97.50 153 ARG A N 1
ATOM 1274 C CA . ARG A 1 153 ? -17.436 -12.216 6.615 1.00 97.50 153 ARG A CA 1
ATOM 1275 C C . ARG A 1 153 ? -16.614 -11.370 5.644 1.00 97.50 153 ARG A C 1
ATOM 1277 O O . ARG A 1 153 ? -16.696 -11.597 4.443 1.00 97.50 153 ARG A O 1
ATOM 1284 N N . ILE A 1 154 ? -15.838 -10.408 6.146 1.00 97.25 154 ILE A N 1
ATOM 1285 C CA . ILE A 1 154 ? -14.999 -9.542 5.303 1.00 97.25 154 ILE A CA 1
ATOM 1286 C C . ILE A 1 154 ? -13.890 -10.356 4.640 1.00 97.25 154 ILE A C 1
ATOM 1288 O O . ILE A 1 154 ? -13.737 -10.268 3.427 1.00 97.25 154 ILE A O 1
ATOM 1292 N N . LEU A 1 155 ? -13.200 -11.221 5.389 1.00 96.12 155 LEU A N 1
ATOM 1293 C CA . LEU A 1 155 ? -12.188 -12.114 4.820 1.00 96.12 155 LEU A CA 1
ATOM 1294 C C . LEU A 1 155 ? -12.774 -13.021 3.728 1.00 96.12 155 LEU A C 1
ATOM 1296 O O . LEU A 1 155 ? -12.145 -13.211 2.694 1.00 96.12 155 LEU A O 1
ATOM 1300 N N . ALA A 1 156 ? -13.984 -13.552 3.920 1.00 96.81 156 ALA A N 1
ATOM 1301 C CA . ALA A 1 156 ? -14.662 -14.345 2.895 1.00 96.81 156 ALA A CA 1
ATOM 1302 C C . ALA A 1 156 ? -15.047 -13.518 1.654 1.00 96.81 156 ALA A C 1
ATOM 1304 O O . ALA A 1 156 ? -15.025 -14.023 0.534 1.00 96.81 156 ALA A O 1
ATOM 1305 N N . MET A 1 157 ? -15.408 -12.245 1.833 1.00 98.12 157 MET A N 1
ATOM 1306 C CA . MET A 1 157 ? -15.683 -11.346 0.711 1.00 98.12 157 MET A CA 1
ATOM 1307 C C . MET A 1 157 ? -14.409 -11.000 -0.063 1.00 98.12 157 MET A C 1
ATOM 1309 O O . MET A 1 157 ? -14.442 -11.022 -1.290 1.00 98.12 157 MET A O 1
ATOM 1313 N N . GLU A 1 158 ? -13.300 -10.723 0.627 1.00 96.56 158 GLU A N 1
ATOM 1314 C CA . GLU A 1 158 ? -11.988 -10.490 0.010 1.00 96.56 158 GLU A CA 1
ATOM 1315 C C . GLU A 1 158 ? -11.574 -11.681 -0.855 1.00 96.56 158 GLU A C 1
ATOM 1317 O O . GLU A 1 158 ? -11.322 -11.518 -2.046 1.00 96.56 158 GLU A O 1
ATOM 1322 N N . THR A 1 159 ? -11.607 -12.897 -0.297 1.00 96.38 159 THR A N 1
ATOM 1323 C CA . THR A 1 159 ? -11.219 -14.101 -1.047 1.00 96.38 159 THR A CA 1
ATOM 1324 C C . THR A 1 159 ? -12.120 -14.348 -2.250 1.00 96.38 159 THR A C 1
ATOM 1326 O O . THR A 1 159 ? -11.642 -14.768 -3.300 1.00 96.38 159 THR A O 1
ATOM 1329 N N . LEU A 1 160 ? -13.417 -14.057 -2.141 1.00 98.00 160 LEU A N 1
ATOM 1330 C CA . LEU A 1 160 ? -14.346 -14.169 -3.262 1.00 98.00 160 LEU A CA 1
ATOM 1331 C C . LEU A 1 160 ? -14.034 -13.154 -4.371 1.00 98.00 160 LEU A C 1
ATOM 1333 O O . LEU A 1 160 ? -14.145 -13.494 -5.551 1.00 98.00 160 LEU A O 1
ATOM 1337 N N . VAL A 1 161 ? -13.660 -11.922 -4.017 1.00 98.00 161 VAL A N 1
ATOM 1338 C CA . VAL A 1 161 ? -13.243 -10.900 -4.987 1.00 98.00 161 VAL A CA 1
ATOM 1339 C C . VAL A 1 161 ? -11.964 -11.334 -5.697 1.00 98.00 161 VAL A C 1
ATOM 1341 O O . VAL A 1 161 ? -11.942 -11.316 -6.928 1.00 98.00 161 VAL A O 1
ATOM 1344 N N . ASP A 1 162 ? -10.965 -11.802 -4.949 1.00 96.44 162 ASP A N 1
ATOM 1345 C CA . ASP A 1 162 ? -9.705 -12.307 -5.502 1.00 96.44 162 ASP A CA 1
ATOM 1346 C C . ASP A 1 162 ? -9.960 -13.477 -6.464 1.00 96.44 162 ASP A C 1
ATOM 1348 O O . ASP A 1 162 ? -9.520 -13.459 -7.611 1.00 96.44 162 ASP A O 1
ATOM 1352 N N . MET A 1 163 ? -10.771 -14.459 -6.054 1.00 97.31 163 MET A N 1
ATOM 1353 C CA . MET A 1 163 ? -11.130 -15.601 -6.903 1.00 97.31 163 MET A CA 1
ATOM 1354 C C . MET A 1 163 ? -11.814 -15.172 -8.204 1.00 97.31 163 MET A C 1
ATOM 1356 O O . MET A 1 163 ? -11.496 -15.695 -9.272 1.00 97.31 163 MET A O 1
ATOM 1360 N N . ARG A 1 164 ? -12.763 -14.230 -8.141 1.00 97.56 164 ARG A N 1
ATOM 1361 C CA . ARG A 1 164 ? -13.454 -13.727 -9.340 1.00 97.56 164 ARG A CA 1
ATOM 1362 C C . ARG A 1 164 ? -12.517 -12.950 -10.253 1.00 97.56 164 ARG A C 1
ATOM 1364 O O . ARG A 1 164 ? -12.616 -13.080 -11.472 1.00 97.56 164 ARG A O 1
ATOM 1371 N N . PHE A 1 165 ? -11.629 -12.148 -9.673 1.00 96.38 165 PHE A N 1
ATOM 1372 C CA . PHE A 1 165 ? -10.620 -11.420 -10.426 1.00 96.38 165 PHE A CA 1
ATOM 1373 C C . PHE A 1 165 ? -9.709 -12.386 -11.186 1.00 96.38 165 PHE A C 1
ATOM 1375 O O . PHE A 1 165 ? -9.576 -12.251 -12.400 1.00 96.38 165 PHE A O 1
ATOM 1382 N N . GLU A 1 166 ? -9.172 -13.403 -10.511 1.00 95.62 166 GLU A N 1
ATOM 1383 C CA . GLU A 1 166 ? -8.300 -14.410 -11.126 1.00 95.62 166 GLU A CA 1
ATOM 1384 C C . GLU A 1 166 ? -9.006 -15.186 -12.246 1.00 95.62 166 GLU A C 1
ATOM 1386 O O . GLU A 1 166 ? -8.433 -15.410 -13.311 1.00 95.62 166 GLU A O 1
ATOM 1391 N N . GLN A 1 167 ? -10.283 -15.539 -12.064 1.00 96.56 167 GLN A N 1
ATOM 1392 C CA . GLN A 1 167 ? -11.086 -16.181 -13.113 1.00 96.56 167 GLN A CA 1
ATOM 1393 C C . GLN A 1 167 ? -11.222 -15.300 -14.362 1.00 96.56 167 GLN A C 1
ATOM 1395 O O . GLN A 1 167 ? -11.011 -15.763 -15.486 1.00 96.56 167 GLN A O 1
ATOM 1400 N N . GLU A 1 168 ? -11.568 -14.025 -14.182 1.00 94.56 168 GLU A N 1
ATOM 1401 C CA . GLU A 1 168 ? -11.726 -13.083 -15.291 1.00 94.56 168 GLU A CA 1
ATOM 1402 C C . GLU A 1 168 ? -10.386 -12.746 -15.956 1.00 94.56 168 GLU A C 1
ATOM 1404 O O . GLU A 1 168 ? -10.317 -12.662 -17.186 1.00 94.56 168 GLU A O 1
ATOM 1409 N N . TYR A 1 169 ? -9.316 -12.611 -15.172 1.00 92.00 169 TYR A N 1
ATOM 1410 C CA . TYR A 1 169 ? -7.959 -12.404 -15.667 1.00 92.00 169 TYR A CA 1
ATOM 1411 C C . TYR A 1 169 ? -7.481 -13.607 -16.488 1.00 92.00 169 TYR A C 1
ATOM 1413 O O . TYR A 1 169 ? -7.031 -13.434 -17.620 1.00 92.00 169 TYR A O 1
ATOM 1421 N N . ALA A 1 170 ? -7.664 -14.833 -15.989 1.00 93.12 170 ALA A N 1
ATOM 1422 C CA . ALA A 1 170 ? -7.307 -16.059 -16.700 1.00 93.12 170 ALA A CA 1
ATOM 1423 C C . ALA A 1 170 ? -8.101 -16.241 -18.004 1.00 93.12 170 ALA A C 1
ATOM 1425 O O . ALA A 1 170 ? -7.554 -16.740 -18.992 1.00 93.12 170 ALA A O 1
ATOM 1426 N N . LYS A 1 171 ? -9.372 -15.815 -18.021 1.00 94.50 171 LYS A N 1
ATOM 1427 C CA . LYS A 1 171 ? -10.252 -15.870 -19.196 1.00 94.50 171 LYS A CA 1
ATOM 1428 C C . LYS A 1 171 ? -9.881 -14.837 -20.258 1.00 94.50 171 LYS A C 1
ATOM 1430 O O . LYS A 1 171 ? -9.848 -15.167 -21.440 1.00 94.50 171 LYS A O 1
ATOM 1435 N N . LYS A 1 172 ? -9.648 -13.586 -19.856 1.00 91.69 172 LYS A N 1
ATOM 1436 C CA . LYS A 1 172 ? -9.408 -12.468 -20.784 1.00 91.69 172 LYS A CA 1
ATOM 1437 C C . LYS A 1 172 ? -7.940 -12.307 -21.165 1.00 91.69 172 LYS A C 1
ATOM 1439 O O . LYS A 1 172 ? -7.675 -11.734 -22.216 1.00 91.69 172 LYS A O 1
ATOM 1444 N N . ARG A 1 173 ? -7.014 -12.780 -20.320 1.00 87.31 173 ARG A N 1
ATOM 1445 C CA . ARG A 1 173 ? -5.554 -12.606 -20.430 1.00 87.31 173 ARG A CA 1
ATOM 1446 C C . ARG A 1 173 ? -5.183 -11.211 -20.947 1.00 87.31 173 ARG A C 1
ATOM 1448 O O . ARG A 1 173 ? -4.539 -11.103 -21.994 1.00 87.31 173 ARG A O 1
ATOM 1455 N N . PRO A 1 174 ? -5.655 -10.141 -20.279 1.00 85.88 174 PRO A N 1
ATOM 1456 C CA . PRO A 1 174 ? -5.416 -8.796 -20.767 1.00 85.88 174 PRO A CA 1
ATOM 1457 C C . PRO A 1 174 ? -3.901 -8.534 -20.820 1.00 85.88 174 PRO A C 1
ATOM 1459 O O . PRO A 1 174 ? -3.179 -8.967 -19.919 1.00 85.88 174 PRO A O 1
ATOM 1462 N N . PRO A 1 175 ? -3.398 -7.842 -21.855 1.00 80.69 175 PRO A N 1
ATOM 1463 C CA . PRO A 1 175 ? -1.991 -7.479 -21.916 1.00 80.69 175 PRO A CA 1
ATOM 1464 C C . PRO A 1 175 ? -1.638 -6.595 -20.712 1.00 80.69 175 PRO A C 1
ATOM 1466 O O . PRO A 1 175 ? -2.326 -5.609 -20.438 1.00 80.69 175 PRO A O 1
ATOM 1469 N N . LEU A 1 176 ? -0.573 -6.953 -19.990 1.00 77.00 176 LEU A N 1
ATOM 1470 C CA . LEU A 1 176 ? -0.062 -6.159 -18.873 1.00 77.00 176 LEU A CA 1
ATOM 1471 C C . LEU A 1 176 ? 0.400 -4.794 -19.400 1.00 77.00 176 LEU A C 1
ATOM 1473 O O . LEU A 1 176 ? 1.131 -4.709 -20.389 1.00 77.00 176 LEU A O 1
ATOM 1477 N N . TRP A 1 177 ? -0.068 -3.721 -18.764 1.00 76.50 177 TRP A N 1
ATOM 1478 C CA . TRP A 1 177 ? 0.231 -2.349 -19.167 1.00 76.50 177 TRP A CA 1
ATOM 1479 C C . TRP A 1 177 ? 1.324 -1.745 -18.264 1.00 76.50 177 TRP A C 1
ATOM 1481 O O . TRP A 1 177 ? 1.321 -2.028 -17.065 1.00 76.50 177 TRP A O 1
ATOM 1491 N N . PRO A 1 178 ? 2.222 -0.890 -18.788 1.00 69.88 178 PRO A N 1
ATOM 1492 C CA . PRO A 1 178 ? 2.304 -0.447 -20.172 1.00 69.88 178 PRO A CA 1
ATOM 1493 C C . PRO A 1 178 ? 3.206 -1.359 -21.013 1.00 69.88 178 PRO A C 1
ATOM 1495 O O . PRO A 1 178 ? 4.339 -1.667 -20.651 1.00 69.88 178 PRO A O 1
ATOM 1498 N N . ASN A 1 179 ? 2.697 -1.746 -22.184 1.00 64.06 179 ASN A N 1
ATOM 1499 C CA . ASN A 1 179 ? 3.454 -2.440 -23.223 1.00 64.06 179 ASN A CA 1
ATOM 1500 C C . ASN A 1 179 ? 4.356 -1.418 -23.943 1.00 64.06 179 ASN A C 1
ATOM 1502 O O . ASN A 1 179 ? 4.112 -1.052 -25.092 1.00 64.06 179 ASN A O 1
ATOM 1506 N N . ILE A 1 180 ? 5.320 -0.846 -23.214 1.00 70.69 180 ILE A N 1
ATOM 1507 C CA . ILE A 1 180 ? 6.343 0.029 -23.791 1.00 70.69 180 ILE A CA 1
ATOM 1508 C C . ILE A 1 180 ? 7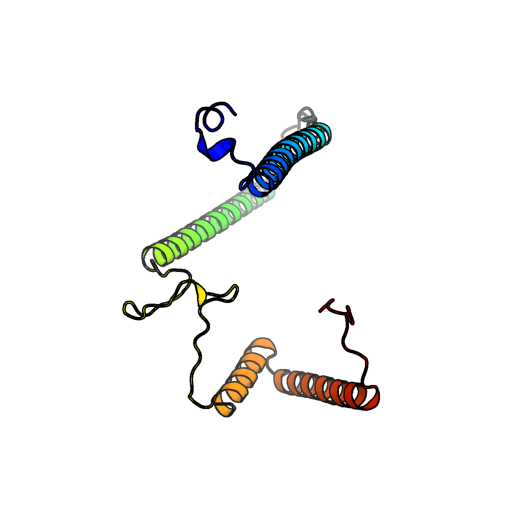.411 -0.902 -24.353 1.00 70.69 180 ILE A C 1
ATOM 1510 O O . ILE A 1 180 ? 8.051 -1.608 -23.571 1.00 70.69 180 ILE A O 1
ATOM 1514 N N . PRO A 1 181 ? 7.630 -0.932 -25.676 1.00 69.06 181 PRO A N 1
ATOM 1515 C CA . PRO A 1 181 ? 8.750 -1.676 -26.219 1.00 69.06 181 PRO A CA 1
ATOM 1516 C C . PRO A 1 181 ? 10.041 -1.092 -25.637 1.00 69.06 181 PRO A C 1
ATOM 1518 O O . PRO A 1 181 ? 10.373 0.073 -25.876 1.00 69.06 181 PRO A O 1
ATOM 1521 N N . LEU A 1 182 ? 10.762 -1.893 -24.852 1.00 64.94 182 LEU A N 1
ATOM 1522 C CA . LEU A 1 182 ? 12.141 -1.587 -24.501 1.00 64.94 182 LEU A CA 1
ATOM 1523 C C . LEU A 1 182 ? 12.936 -1.635 -25.808 1.00 64.94 182 LEU A C 1
ATOM 1525 O O . LEU A 1 182 ? 12.966 -2.666 -26.478 1.00 64.94 182 LEU A O 1
ATOM 1529 N N . LYS A 1 183 ? 13.531 -0.507 -26.204 1.00 68.19 183 LYS A N 1
ATOM 1530 C CA . LYS A 1 183 ? 14.536 -0.502 -27.269 1.00 68.19 183 LYS A CA 1
ATOM 1531 C C . LYS A 1 183 ? 15.756 -1.255 -26.727 1.00 68.19 183 LYS A C 1
ATOM 1533 O O . LYS A 1 183 ? 16.473 -0.696 -25.901 1.00 68.19 183 LYS A O 1
ATOM 1538 N N . LEU A 1 184 ? 15.902 -2.520 -27.119 1.00 55.53 184 LEU A N 1
ATOM 1539 C CA . LEU A 1 184 ? 17.145 -3.287 -26.994 1.00 55.53 184 LEU A CA 1
ATOM 1540 C C . LEU A 1 184 ? 18.125 -2.857 -28.088 1.00 55.53 184 LEU A C 1
ATOM 1542 O O . LEU A 1 184 ? 17.646 -2.569 -29.211 1.00 55.53 184 LEU A O 1
#

Secondary structure (DSSP, 8-state):
-HHHHTSGGGGSGGGHHHHHHHHHHHHHHHHHHHHHHHHHHHHHHH------PPPP--------HHHHHHHHHHHHHHHHHHHHHHHHHHHHHHHHHH----SS---TT----GGGEETTEE-----SPP-HHHHHHHHHHHHHHHHGGGHHHHHHHHHHHHHHHHHHHHHH-PPPSP------